Protein AF-A0A971E627-F1 (afdb_monomer_lite)

Foldseek 3Di:
DDDDDDDPDPDDPDPPPLDQAVVLLVLLLVLLVVLLVLLVCLLPDQAALDLVSLLVLLVSLLVSVVSVLVSVVSVVSRPDPHDPSRVCSLVSVLSNLLSSLNNCCNNVVDPVVVSVVLVVVLVVVCVVPVDSVSSVVSSVVSVVSSLVSSVVVVRPSSVVVVVVVVVSCVVCVLVQLVVVLVVLVPDDPVSSVVCVVPPDPSSHDDPVSVCVVVDDVPDDPPPPDDDDDDDD

Sequence (232 aa):
MSEPVNEITTGDAHLREDGPIPWARTVADLLTISRLLGGMALAVMPWEKTVSSLGRLVKYNLLLWSTDTVDGKFARRSNTPPSWIGERDVVVDSALTLGTGIALARSGYLPGKLVVLWLGVCLVLYAIRPVATTILVFMFPLQITVPVIAIAHGCPEVWLYLVWVAAVAIMSWKRLKFVIESFINGLPDRQREWIWSWLPVWLRLTSEERASFELPEASTEPVHDQGSGFSV

Structure (mmCIF, N/CA/C/O backbone):
data_AF-A0A971E627-F1
#
_entry.id   AF-A0A971E627-F1
#
loop_
_atom_site.group_PDB
_atom_site.id
_atom_site.type_symbol
_atom_site.label_atom_id
_atom_site.label_alt_id
_atom_site.label_comp_id
_atom_site.label_asym_id
_atom_site.label_entity_id
_atom_site.label_seq_id
_atom_site.pdbx_PDB_ins_code
_atom_site.Cartn_x
_atom_site.Cartn_y
_atom_site.Cartn_z
_atom_site.occupancy
_atom_site.B_iso_or_equiv
_atom_site.auth_seq_id
_atom_site.auth_comp_id
_atom_site.auth_asym_id
_atom_site.auth_atom_id
_atom_site.pdbx_PDB_model_num
ATOM 1 N N . MET A 1 1 ? 55.725 22.507 -45.584 1.00 40.19 1 MET A N 1
ATOM 2 C CA . MET A 1 1 ? 55.459 23.723 -44.795 1.00 40.19 1 MET A CA 1
ATOM 3 C C . MET A 1 1 ? 53.961 23.778 -44.601 1.00 40.19 1 MET A C 1
ATOM 5 O O . MET A 1 1 ? 53.223 23.929 -45.563 1.00 40.19 1 MET A O 1
ATOM 9 N N . SER A 1 2 ? 53.566 23.411 -43.396 1.00 36.25 2 SER A N 1
ATOM 10 C CA . SER A 1 2 ? 52.215 23.153 -42.919 1.00 36.25 2 SER A CA 1
ATOM 11 C C . SER A 1 2 ? 51.592 24.432 -42.379 1.00 36.25 2 SER A C 1
ATOM 13 O O . SER A 1 2 ? 52.225 25.087 -41.564 1.00 36.25 2 SER A O 1
ATOM 15 N N . GLU A 1 3 ? 50.376 24.736 -42.823 1.00 41.50 3 GLU A N 1
ATOM 16 C CA . GLU A 1 3 ? 49.238 25.177 -42.003 1.00 41.50 3 GLU A CA 1
ATOM 17 C C . GLU A 1 3 ? 48.011 25.254 -42.918 1.00 41.50 3 GLU A C 1
ATOM 19 O O . GLU A 1 3 ? 48.101 25.757 -44.042 1.00 41.50 3 GLU A O 1
ATOM 24 N N . PRO A 1 4 ? 46.875 24.702 -42.474 1.00 42.09 4 PRO A N 1
ATOM 25 C CA . PRO A 1 4 ? 45.782 25.630 -42.234 1.00 42.09 4 PRO A CA 1
ATOM 26 C C . PRO A 1 4 ? 44.927 25.298 -41.002 1.00 42.09 4 PRO A C 1
ATOM 28 O O . PRO A 1 4 ? 44.627 24.147 -40.711 1.00 42.09 4 PRO A O 1
ATOM 31 N N . VAL A 1 5 ? 44.444 26.394 -40.411 1.00 38.56 5 VAL A N 1
ATOM 32 C CA . VAL A 1 5 ? 43.138 26.556 -39.757 1.00 38.56 5 VAL A CA 1
ATOM 33 C 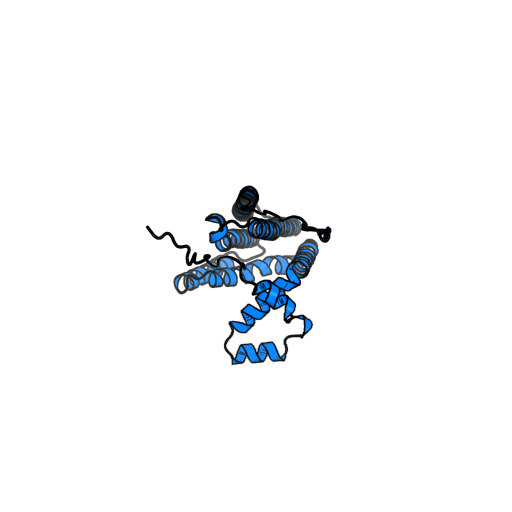C . VAL A 1 5 ? 43.005 25.959 -38.352 1.00 38.56 5 VAL A C 1
ATOM 35 O O . VAL A 1 5 ? 42.673 24.799 -38.143 1.00 38.56 5 VAL A O 1
ATOM 38 N N . ASN A 1 6 ? 43.172 26.866 -37.384 1.00 42.53 6 ASN A N 1
ATOM 39 C CA . ASN A 1 6 ? 42.541 26.819 -36.069 1.00 42.53 6 ASN A CA 1
ATOM 40 C C . ASN A 1 6 ? 41.026 26.630 -36.227 1.00 42.53 6 ASN A C 1
ATOM 42 O O . ASN A 1 6 ? 40.301 27.589 -36.504 1.00 42.53 6 ASN A O 1
ATOM 46 N N . GLU A 1 7 ? 40.556 25.410 -36.008 1.00 39.31 7 GLU A N 1
ATOM 47 C CA . GLU A 1 7 ? 39.159 25.143 -35.705 1.00 39.31 7 GLU A CA 1
ATOM 48 C C . GLU A 1 7 ? 38.995 25.199 -34.183 1.00 39.31 7 GLU A C 1
ATOM 50 O O . GLU A 1 7 ? 39.509 24.371 -33.433 1.00 39.31 7 GLU A O 1
ATOM 55 N N . ILE A 1 8 ? 38.337 26.260 -33.722 1.00 45.59 8 ILE A N 1
ATOM 56 C CA . ILE A 1 8 ? 37.909 26.419 -32.336 1.00 45.59 8 ILE A CA 1
ATOM 57 C C . ILE A 1 8 ? 36.737 25.454 -32.136 1.00 45.59 8 ILE A C 1
ATOM 59 O O . ILE A 1 8 ? 35.593 25.799 -32.428 1.00 45.59 8 ILE A O 1
ATOM 63 N N . THR A 1 9 ? 37.000 24.250 -31.634 1.00 42.38 9 THR A N 1
ATOM 64 C CA . THR A 1 9 ? 35.957 23.380 -31.081 1.00 42.38 9 THR A CA 1
ATOM 65 C C . THR A 1 9 ? 35.588 23.873 -29.689 1.00 42.38 9 THR A C 1
ATOM 67 O O . THR A 1 9 ? 36.155 23.510 -28.659 1.00 42.38 9 THR A O 1
ATOM 70 N N . THR A 1 10 ? 34.602 24.762 -29.672 1.00 40.75 10 THR A N 1
ATOM 71 C CA . THR A 1 10 ? 33.716 24.964 -28.533 1.00 40.75 10 THR A CA 1
ATOM 72 C C . THR A 1 10 ? 33.035 23.652 -28.157 1.00 40.75 10 THR A C 1
ATOM 74 O O . THR A 1 10 ? 32.277 23.110 -28.953 1.00 40.75 10 THR A O 1
ATOM 77 N N . GLY A 1 11 ? 33.214 23.253 -26.900 1.00 41.25 11 GLY A N 1
ATOM 78 C CA . GLY A 1 11 ? 32.180 22.576 -26.129 1.00 41.25 11 GLY A CA 1
ATOM 79 C C . GLY A 1 11 ? 32.132 21.062 -26.252 1.00 41.25 11 GLY A C 1
ATOM 80 O O . GLY A 1 11 ? 31.270 20.548 -26.945 1.00 41.25 11 GLY A O 1
ATOM 81 N N . ASP A 1 12 ? 32.913 20.379 -25.417 1.00 37.47 12 ASP A N 1
ATOM 82 C CA . ASP A 1 12 ? 32.455 19.122 -24.831 1.00 37.47 12 ASP A CA 1
ATOM 83 C C . ASP A 1 12 ? 32.228 19.337 -23.339 1.00 37.47 12 ASP A C 1
ATOM 85 O O . ASP A 1 12 ? 33.118 19.324 -22.486 1.00 37.47 12 ASP A O 1
ATOM 89 N N . ALA A 1 13 ? 30.968 19.660 -23.073 1.00 37.41 13 ALA A N 1
ATOM 90 C CA . ALA A 1 13 ? 30.373 19.720 -21.764 1.00 37.41 13 ALA A CA 1
ATOM 91 C C . ALA A 1 13 ? 30.546 18.376 -21.048 1.00 37.41 13 ALA A C 1
ATOM 93 O O . ALA A 1 13 ? 30.158 17.337 -21.568 1.00 37.41 13 ALA A O 1
ATOM 94 N N . HIS A 1 14 ? 31.072 18.443 -19.824 1.00 37.97 14 HIS A N 1
ATOM 95 C CA . HIS A 1 14 ? 30.750 17.559 -18.706 1.00 37.97 14 HIS A CA 1
ATOM 96 C C . HIS A 1 14 ? 30.340 16.127 -19.082 1.00 37.97 14 HIS A C 1
ATOM 98 O O . HIS A 1 14 ? 29.160 15.772 -19.040 1.00 37.97 14 HIS A O 1
ATOM 104 N N . LEU A 1 15 ? 31.337 15.275 -19.322 1.00 41.59 15 LEU A N 1
ATOM 105 C CA . LEU A 1 15 ? 31.207 13.852 -19.035 1.00 41.59 15 LEU A CA 1
ATOM 106 C C . LEU A 1 15 ? 30.845 13.727 -17.547 1.00 41.59 15 LEU A C 1
ATOM 108 O O . LEU A 1 15 ? 31.696 13.856 -16.668 1.00 41.59 15 LEU A O 1
ATOM 112 N N . ARG A 1 16 ? 29.551 13.573 -17.250 1.00 45.25 16 ARG A N 1
ATOM 113 C CA . ARG A 1 16 ? 29.086 13.142 -15.932 1.00 45.25 16 ARG A CA 1
ATOM 114 C C . ARG A 1 16 ? 29.530 11.698 -15.754 1.00 45.25 16 ARG A C 1
ATOM 116 O O . ARG A 1 16 ? 28.836 10.767 -16.151 1.00 45.25 16 ARG A O 1
ATOM 123 N N . GLU A 1 17 ? 30.709 11.540 -15.168 1.00 52.53 17 GLU A N 1
ATOM 124 C CA . GLU A 1 17 ? 31.134 10.325 -14.486 1.00 52.53 17 GLU A CA 1
ATOM 125 C C . GLU A 1 17 ? 30.211 10.075 -13.281 1.00 52.53 17 GLU A C 1
ATOM 127 O O . GLU A 1 17 ? 30.595 10.267 -12.130 1.00 52.53 17 GLU A O 1
ATOM 132 N N . ASP A 1 18 ? 28.971 9.649 -13.509 1.00 56.59 18 ASP A N 1
ATOM 133 C CA . ASP A 1 18 ? 28.129 9.157 -12.418 1.00 56.59 18 ASP A CA 1
ATOM 134 C C . ASP A 1 18 ? 28.469 7.672 -12.191 1.00 56.59 18 ASP A C 1
ATOM 136 O O . ASP A 1 18 ? 27.691 6.760 -12.489 1.00 56.59 18 ASP A O 1
ATOM 140 N N . GLY A 1 19 ? 29.695 7.437 -11.703 1.00 59.97 19 GLY A N 1
ATOM 141 C CA . GLY A 1 19 ? 30.139 6.137 -11.203 1.00 59.97 19 GLY A CA 1
ATOM 142 C C . GLY A 1 19 ? 29.223 5.620 -10.081 1.00 59.97 19 GLY A C 1
ATOM 143 O O . GLY A 1 19 ? 28.430 6.384 -9.524 1.00 59.97 19 GLY A O 1
ATOM 144 N N . PRO A 1 20 ? 29.299 4.324 -9.729 1.00 64.06 20 PRO A N 1
ATOM 145 C CA . PRO A 1 20 ? 28.422 3.721 -8.726 1.00 64.06 20 PRO A CA 1
ATOM 146 C C . PRO A 1 20 ? 28.453 4.528 -7.425 1.00 64.06 20 PRO A C 1
ATOM 148 O O . PRO A 1 20 ? 29.528 4.786 -6.891 1.00 64.06 20 PRO A O 1
ATOM 151 N N . ILE A 1 21 ? 27.279 4.924 -6.918 1.00 75.75 21 ILE A N 1
ATOM 152 C CA . ILE A 1 21 ? 27.128 5.820 -5.760 1.00 75.75 21 ILE A CA 1
ATOM 153 C C . ILE A 1 21 ? 26.753 4.991 -4.519 1.00 75.75 21 ILE A C 1
ATOM 155 O O . ILE A 1 21 ? 25.565 4.766 -4.260 1.00 75.75 21 ILE A O 1
ATOM 159 N N . PRO A 1 22 ? 27.716 4.541 -3.690 1.00 72.75 22 PRO A N 1
ATOM 160 C CA . PRO A 1 22 ? 27.439 3.540 -2.660 1.00 72.75 22 PRO A CA 1
ATOM 161 C C . PRO A 1 22 ? 26.613 4.112 -1.504 1.00 72.75 22 PRO A C 1
ATOM 163 O O . PRO A 1 22 ? 25.801 3.408 -0.910 1.00 72.75 22 PRO A O 1
ATOM 166 N N . TRP A 1 23 ? 26.761 5.410 -1.210 1.00 77.56 23 TRP A N 1
ATOM 167 C CA . TRP A 1 23 ? 25.988 6.071 -0.157 1.00 77.56 23 TRP A CA 1
ATOM 168 C C . TRP A 1 23 ? 24.493 6.139 -0.490 1.00 77.56 23 TRP A C 1
ATOM 170 O O . TRP A 1 23 ? 23.665 6.002 0.407 1.00 77.56 23 TRP A O 1
ATOM 180 N N . ALA A 1 24 ? 24.135 6.305 -1.769 1.00 72.12 24 ALA A N 1
ATOM 181 C CA . ALA A 1 24 ? 22.743 6.367 -2.209 1.00 72.12 24 ALA A CA 1
ATOM 182 C C . ALA A 1 24 ? 22.046 5.009 -2.030 1.00 72.12 24 ALA A C 1
ATOM 184 O O . ALA A 1 24 ? 20.889 4.960 -1.611 1.00 72.12 24 ALA A O 1
ATOM 185 N N . ARG A 1 25 ? 22.781 3.911 -2.244 1.00 73.38 25 ARG A N 1
ATOM 186 C CA . ARG A 1 25 ? 22.332 2.555 -1.910 1.00 73.38 25 ARG A CA 1
ATOM 187 C C . ARG A 1 25 ? 22.140 2.372 -0.402 1.00 73.38 25 ARG A C 1
ATOM 189 O O . ARG A 1 25 ? 21.093 1.890 0.008 1.00 73.38 25 ARG A O 1
ATOM 196 N N . THR A 1 26 ? 23.086 2.809 0.432 1.00 78.06 26 THR A N 1
ATOM 197 C CA . THR A 1 26 ? 22.940 2.726 1.899 1.00 78.06 26 THR A CA 1
ATOM 198 C C . THR A 1 26 ? 21.714 3.492 2.401 1.00 78.06 26 THR A C 1
ATOM 200 O O . THR A 1 26 ? 21.016 3.022 3.296 1.00 78.06 26 THR A O 1
ATOM 203 N N . VAL A 1 27 ? 21.422 4.659 1.818 1.00 79.69 27 VAL A N 1
ATOM 204 C CA . VAL A 1 27 ? 20.209 5.427 2.136 1.00 79.69 27 VAL A CA 1
ATOM 205 C C . VAL A 1 27 ? 18.953 4.645 1.752 1.00 79.69 27 VAL A C 1
ATOM 207 O O . VAL A 1 27 ? 18.028 4.577 2.558 1.00 79.69 27 VAL A O 1
ATOM 210 N N . ALA A 1 28 ? 18.922 4.020 0.571 1.00 75.75 28 ALA A N 1
ATOM 211 C CA . ALA A 1 28 ? 17.791 3.194 0.151 1.00 75.75 28 ALA A CA 1
ATOM 212 C C . ALA A 1 28 ? 17.573 1.986 1.082 1.00 75.75 28 ALA A C 1
ATOM 214 O O . ALA A 1 28 ? 16.448 1.721 1.507 1.00 75.75 28 ALA A O 1
ATOM 215 N N . ASP A 1 29 ? 18.652 1.316 1.489 1.00 78.00 29 ASP A N 1
ATOM 216 C CA . ASP A 1 29 ? 18.602 0.193 2.428 1.00 78.00 29 ASP A CA 1
ATOM 217 C C . ASP A 1 29 ? 18.078 0.634 3.804 1.00 78.00 29 ASP A C 1
ATOM 219 O O . ASP A 1 29 ? 17.230 -0.033 4.401 1.00 78.00 29 ASP A O 1
ATOM 223 N N . LEU A 1 30 ? 18.531 1.790 4.300 1.00 82.88 30 LEU A N 1
ATOM 224 C CA . LEU A 1 30 ? 18.083 2.341 5.579 1.00 82.88 30 LEU A CA 1
ATOM 225 C C . LEU A 1 30 ? 16.600 2.735 5.544 1.00 82.88 30 LEU A C 1
ATOM 227 O O . LEU A 1 30 ? 15.874 2.480 6.506 1.00 82.88 30 LEU A O 1
ATOM 231 N N . LEU A 1 31 ? 16.140 3.322 4.437 1.00 81.06 31 LEU A N 1
ATOM 232 C CA . LEU A 1 31 ? 14.732 3.662 4.228 1.00 81.06 31 LEU A CA 1
ATOM 233 C C . LEU A 1 31 ? 13.865 2.397 4.171 1.00 81.06 31 LEU A C 1
ATOM 235 O O . LEU A 1 31 ? 12.842 2.334 4.855 1.00 81.06 31 LEU A O 1
ATOM 239 N N . THR A 1 32 ? 14.333 1.349 3.494 1.00 82.06 32 THR A N 1
ATOM 240 C CA . THR A 1 32 ? 13.674 0.034 3.465 1.00 82.06 32 THR A CA 1
ATOM 241 C C . THR A 1 32 ? 13.572 -0.569 4.874 1.00 82.06 32 THR A C 1
ATOM 243 O O . THR A 1 32 ? 12.498 -0.974 5.320 1.00 82.06 32 THR A O 1
ATOM 246 N N . ILE A 1 33 ? 14.656 -0.553 5.656 1.00 84.12 33 ILE A N 1
ATOM 247 C CA . ILE A 1 33 ? 14.642 -1.026 7.053 1.00 84.12 33 ILE A CA 1
ATOM 248 C C . ILE A 1 33 ? 13.682 -0.192 7.911 1.00 84.12 33 ILE A C 1
ATOM 250 O O . ILE A 1 33 ? 12.950 -0.743 8.736 1.00 84.12 33 ILE A O 1
ATOM 254 N N . SER A 1 34 ? 13.642 1.127 7.707 1.00 85.19 34 SER A N 1
ATOM 255 C CA . SER A 1 34 ? 12.723 2.006 8.431 1.00 85.19 34 SER A CA 1
ATOM 256 C C . SER A 1 34 ? 11.256 1.651 8.168 1.00 85.19 34 SER A C 1
ATOM 258 O O . SER A 1 34 ? 10.455 1.682 9.103 1.00 85.19 34 SER A O 1
ATOM 260 N N . ARG A 1 35 ? 10.913 1.213 6.946 1.00 85.81 35 ARG A N 1
ATOM 261 C CA . ARG A 1 35 ? 9.574 0.711 6.595 1.00 85.81 35 ARG A CA 1
ATOM 262 C C . ARG A 1 35 ? 9.243 -0.584 7.321 1.00 85.81 35 ARG A C 1
ATOM 264 O O . ARG A 1 35 ? 8.154 -0.694 7.886 1.00 85.81 35 ARG A O 1
ATOM 271 N N . LEU A 1 36 ? 10.187 -1.524 7.380 1.00 85.25 36 LEU A N 1
ATOM 272 C CA . LEU A 1 36 ? 10.010 -2.772 8.126 1.00 85.25 36 LEU A CA 1
ATOM 273 C C . LEU A 1 36 ? 9.738 -2.496 9.613 1.00 85.25 36 LEU A C 1
ATOM 275 O O . LEU A 1 36 ? 8.755 -2.986 10.175 1.00 85.25 36 LEU A O 1
ATOM 279 N N . LEU A 1 37 ? 10.576 -1.663 10.235 1.00 87.62 37 LEU A N 1
ATOM 280 C CA . LEU A 1 37 ? 10.427 -1.266 11.636 1.00 87.62 37 LEU A CA 1
ATOM 281 C C . LEU A 1 37 ? 9.129 -0.486 11.869 1.00 87.62 37 LEU A C 1
ATOM 283 O O . LEU A 1 37 ? 8.439 -0.727 12.858 1.00 87.62 37 LEU A O 1
ATOM 287 N N . GLY A 1 38 ? 8.766 0.406 10.947 1.00 86.31 38 GLY A N 1
ATOM 288 C CA . GLY A 1 38 ? 7.515 1.155 10.975 1.00 86.31 38 GLY A CA 1
ATOM 289 C C . GLY A 1 38 ? 6.296 0.236 10.925 1.00 86.31 38 GLY A C 1
ATOM 290 O O . GLY A 1 38 ? 5.404 0.365 11.758 1.00 86.31 38 GLY A O 1
ATOM 291 N N . GLY A 1 39 ? 6.284 -0.749 10.026 1.00 85.81 39 GLY A N 1
ATOM 292 C CA . GLY A 1 39 ? 5.233 -1.764 9.941 1.00 85.81 39 GLY A CA 1
ATOM 293 C C . GLY A 1 39 ? 5.062 -2.550 11.238 1.00 85.81 39 GLY A C 1
ATOM 294 O O . GLY A 1 39 ? 3.947 -2.683 11.749 1.00 85.81 39 GLY A O 1
ATOM 295 N N . MET A 1 40 ? 6.172 -3.011 11.821 1.00 88.50 40 MET A N 1
ATOM 296 C CA . MET A 1 40 ? 6.161 -3.699 13.114 1.00 88.50 40 MET A CA 1
ATOM 297 C C . MET A 1 40 ? 5.656 -2.792 14.240 1.00 88.50 40 MET A C 1
ATOM 299 O O . MET A 1 40 ? 4.813 -3.215 15.031 1.00 88.50 40 MET A O 1
ATOM 303 N N . ALA A 1 41 ? 6.119 -1.540 14.294 1.00 88.38 41 ALA A N 1
ATOM 304 C CA . ALA A 1 41 ? 5.690 -0.561 15.287 1.00 88.38 41 ALA A CA 1
ATOM 305 C C . ALA A 1 41 ? 4.180 -0.291 15.193 1.00 88.38 41 ALA A C 1
ATOM 307 O O . ALA A 1 41 ? 3.489 -0.319 16.212 1.00 88.38 41 ALA A O 1
ATOM 308 N N . LEU A 1 42 ? 3.647 -0.112 13.980 1.00 88.44 42 LEU A N 1
ATOM 309 C CA . LEU A 1 42 ? 2.211 0.060 13.757 1.00 88.44 42 LEU A CA 1
ATOM 310 C C . LEU A 1 42 ? 1.410 -1.153 14.250 1.00 88.44 42 LEU A C 1
ATOM 312 O O . LEU A 1 42 ? 0.351 -0.974 14.846 1.00 88.44 42 LEU A O 1
ATOM 316 N N . ALA A 1 43 ? 1.918 -2.375 14.081 1.00 87.75 43 ALA A N 1
ATOM 317 C CA . ALA A 1 43 ? 1.229 -3.585 14.529 1.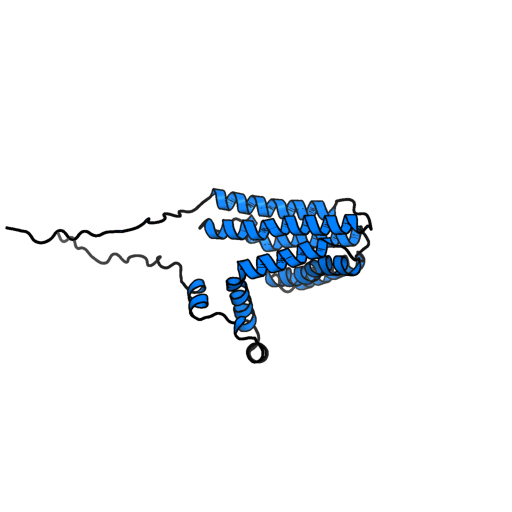00 87.75 43 ALA A CA 1
ATOM 318 C C . ALA A 1 43 ? 1.129 -3.711 16.064 1.00 87.75 43 ALA A C 1
ATOM 320 O O . ALA A 1 43 ? 0.160 -4.286 16.576 1.00 87.75 43 ALA A O 1
ATOM 321 N N . VAL A 1 44 ? 2.127 -3.207 16.801 1.00 88.00 44 VAL A N 1
ATOM 322 C CA . VAL A 1 44 ? 2.224 -3.362 18.267 1.00 88.00 44 VAL A CA 1
ATOM 323 C C . VAL A 1 44 ? 1.735 -2.150 19.052 1.00 88.00 44 VAL A C 1
ATOM 325 O O . VAL A 1 44 ? 1.379 -2.303 20.222 1.00 88.00 44 VAL A O 1
ATOM 328 N N . MET A 1 45 ? 1.702 -0.963 18.439 1.00 86.94 45 MET A N 1
ATOM 329 C CA . MET A 1 45 ? 1.237 0.253 19.102 1.00 86.94 45 MET A CA 1
ATOM 330 C C . MET A 1 45 ? -0.195 0.087 19.641 1.00 86.94 45 MET A C 1
ATOM 332 O O . MET A 1 45 ? -1.038 -0.554 19.004 1.00 86.94 45 MET A O 1
ATOM 336 N N . PRO A 1 46 ? -0.498 0.654 20.821 1.00 86.38 46 PRO A N 1
ATOM 337 C CA . PRO A 1 46 ? -1.855 0.668 21.336 1.00 86.38 46 PRO A CA 1
ATOM 338 C C . PRO A 1 46 ? -2.694 1.639 20.500 1.00 86.38 46 PRO A C 1
ATOM 340 O O . PRO A 1 46 ? -2.410 2.836 20.439 1.00 86.38 46 PRO A O 1
ATOM 343 N N . TRP A 1 47 ? -3.730 1.111 19.852 1.00 89.06 47 TRP A N 1
ATOM 344 C CA . TRP A 1 47 ? -4.666 1.900 19.062 1.00 89.06 47 TRP A CA 1
ATOM 345 C C . TRP A 1 47 ? -6.024 1.937 19.737 1.00 89.06 47 TRP A C 1
ATOM 347 O O . TRP A 1 47 ? -6.605 0.899 20.045 1.00 89.06 47 TRP A O 1
ATOM 357 N N . GLU A 1 48 ? -6.544 3.142 19.912 1.00 87.94 48 GLU A N 1
ATOM 358 C CA . GLU A 1 48 ? -7.906 3.359 20.373 1.00 87.94 48 GLU A CA 1
ATOM 359 C C . GLU A 1 48 ? -8.848 3.495 19.177 1.00 87.94 48 GLU A C 1
ATOM 361 O O . GLU A 1 48 ? -8.455 3.940 18.092 1.00 87.94 48 GLU A O 1
ATOM 366 N N . LYS A 1 49 ? -10.122 3.148 19.375 1.00 86.44 49 LYS A N 1
ATOM 367 C CA . LYS A 1 49 ? -11.164 3.328 18.360 1.00 86.44 49 LYS A CA 1
ATOM 368 C C . LYS A 1 49 ? -11.629 4.786 18.311 1.00 86.44 49 LYS A C 1
ATOM 370 O O . LYS A 1 49 ? -12.760 5.105 18.665 1.00 86.44 49 LYS A O 1
ATOM 375 N N . THR A 1 50 ? -10.736 5.685 17.906 1.00 87.88 50 THR A N 1
ATOM 376 C CA . THR A 1 50 ? -11.026 7.116 17.747 1.00 87.88 50 THR A CA 1
ATOM 377 C C . THR A 1 50 ? -10.623 7.605 16.360 1.00 87.88 50 THR A C 1
ATOM 379 O O . THR A 1 50 ? -9.722 7.044 15.726 1.00 87.88 50 THR A O 1
ATOM 382 N N . VAL A 1 51 ? -11.283 8.660 15.873 1.00 86.56 51 VAL A N 1
ATOM 383 C CA . VAL A 1 51 ? -10.943 9.291 14.583 1.00 86.56 51 VAL A CA 1
ATOM 384 C C . VAL A 1 51 ? -9.524 9.870 14.622 1.00 86.56 51 VAL A C 1
ATOM 386 O O . VAL A 1 51 ? -8.798 9.785 13.639 1.00 86.56 51 VAL A O 1
ATOM 389 N N . SER A 1 52 ? -9.079 10.365 15.782 1.00 88.06 52 SER A N 1
ATOM 390 C CA . SER A 1 52 ? -7.707 10.856 15.980 1.00 88.06 52 SER A CA 1
ATOM 391 C C . SER A 1 52 ? -6.663 9.746 15.800 1.00 88.06 52 SER A C 1
ATOM 393 O O . SER A 1 52 ? -5.682 9.922 15.075 1.00 88.06 52 SER A O 1
ATOM 395 N N . SER A 1 53 ? -6.887 8.569 16.395 1.00 86.56 53 SER A N 1
ATOM 396 C CA . SER A 1 53 ? -6.012 7.402 16.215 1.00 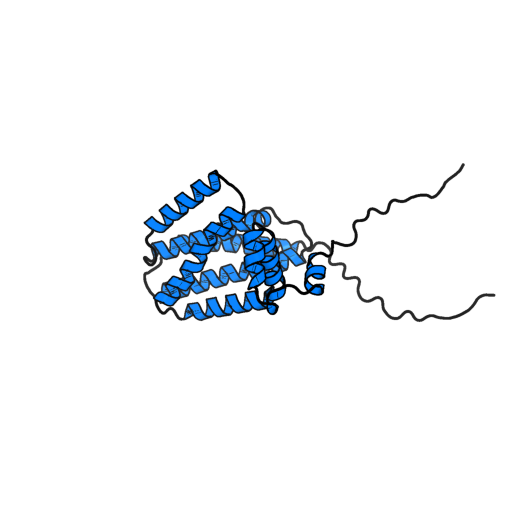86.56 53 SER A CA 1
ATOM 397 C C . SER A 1 53 ? -5.975 6.932 14.759 1.00 86.56 53 SER A C 1
ATOM 399 O O . SER A 1 53 ? -4.900 6.605 14.256 1.00 86.56 53 SER A O 1
ATOM 401 N N . LEU A 1 54 ? -7.114 6.965 14.060 1.00 86.75 54 LEU A N 1
ATOM 402 C CA . LEU A 1 54 ? -7.191 6.652 12.631 1.00 86.75 54 LEU A CA 1
ATOM 403 C C . LEU A 1 54 ? -6.418 7.673 11.781 1.00 86.75 54 LEU A C 1
ATOM 405 O O . LEU A 1 54 ? -5.625 7.282 10.929 1.00 86.75 54 LEU A O 1
ATOM 409 N N . GLY A 1 55 ? -6.559 8.969 12.066 1.00 87.38 55 GLY A N 1
ATOM 410 C CA . GLY A 1 55 ? -5.801 10.027 11.396 1.00 87.38 55 GLY A CA 1
ATOM 411 C C . GLY A 1 55 ? -4.293 9.909 11.625 1.00 87.38 55 GLY A C 1
ATOM 412 O O . GLY A 1 55 ? -3.503 10.114 10.703 1.00 87.38 55 GLY A O 1
ATOM 413 N N . ARG A 1 56 ? -3.865 9.507 12.828 1.00 88.94 56 ARG A N 1
ATOM 414 C CA . ARG A 1 56 ? -2.456 9.179 13.110 1.00 88.94 56 ARG A CA 1
ATOM 415 C C . ARG A 1 56 ? -1.975 7.985 12.293 1.00 88.94 56 ARG A C 1
ATOM 417 O O . ARG A 1 56 ? -0.884 8.056 11.734 1.00 88.94 56 ARG A O 1
ATOM 424 N N . LEU A 1 57 ? -2.777 6.925 12.191 1.00 88.44 57 LEU A N 1
ATOM 425 C CA . LEU A 1 57 ? -2.445 5.754 11.380 1.00 88.44 57 LEU A CA 1
ATOM 426 C C . LEU A 1 57 ? -2.275 6.130 9.901 1.00 88.44 57 LEU A C 1
ATOM 428 O O . LEU A 1 57 ? -1.278 5.743 9.297 1.00 88.44 57 LEU A O 1
ATOM 432 N N . VAL A 1 58 ? -3.182 6.944 9.348 1.00 88.00 58 VAL A N 1
ATOM 433 C CA . VAL A 1 58 ? -3.073 7.475 7.978 1.00 88.00 58 VAL A CA 1
ATOM 434 C C . VAL A 1 58 ? -1.787 8.287 7.809 1.00 88.00 58 VAL A C 1
ATOM 436 O O . VAL A 1 58 ? -1.052 8.056 6.856 1.00 88.00 58 VAL A O 1
ATOM 439 N N . LYS A 1 59 ? -1.466 9.192 8.744 1.00 89.19 59 LYS A N 1
ATOM 440 C CA . LYS A 1 59 ? -0.238 10.008 8.697 1.00 89.19 59 LYS A CA 1
ATOM 441 C C . LYS A 1 59 ? 1.034 9.160 8.738 1.00 89.19 59 LYS A C 1
ATOM 443 O O . LYS A 1 59 ? 1.943 9.407 7.952 1.00 89.19 59 LYS A O 1
ATOM 448 N N . TYR A 1 60 ? 1.113 8.171 9.629 1.00 89.31 60 TYR A N 1
ATOM 449 C CA . TYR A 1 60 ? 2.286 7.297 9.711 1.00 89.31 60 TYR A CA 1
ATOM 450 C C . TYR A 1 60 ? 2.420 6.404 8.483 1.00 89.31 60 TYR A C 1
ATOM 452 O O . TYR A 1 60 ? 3.521 6.271 7.958 1.00 89.31 60 TYR A O 1
ATOM 460 N N . ASN A 1 61 ? 1.312 5.836 7.998 1.00 86.94 61 ASN A N 1
ATOM 461 C CA . ASN A 1 61 ? 1.311 5.062 6.763 1.00 86.94 61 ASN A CA 1
ATOM 462 C C . ASN A 1 61 ? 1.786 5.929 5.588 1.00 86.94 61 ASN A C 1
ATOM 464 O O . ASN A 1 61 ? 2.682 5.522 4.860 1.00 86.94 61 ASN A O 1
ATOM 468 N N . LEU A 1 62 ? 1.283 7.161 5.479 1.00 86.75 62 LEU A N 1
ATOM 469 C CA . LEU A 1 62 ? 1.697 8.110 4.451 1.00 86.75 62 LEU A CA 1
ATOM 470 C C . LEU A 1 62 ? 3.186 8.464 4.542 1.00 86.75 62 LEU A C 1
ATOM 472 O O . LEU A 1 62 ? 3.863 8.520 3.524 1.00 86.75 62 LEU A O 1
ATOM 476 N N . LEU A 1 63 ? 3.712 8.684 5.749 1.00 87.25 63 LEU A N 1
ATOM 477 C CA . LEU A 1 63 ? 5.126 8.999 5.963 1.00 87.25 63 LEU A CA 1
ATOM 478 C C . LEU A 1 63 ? 6.033 7.830 5.556 1.00 87.25 63 LEU A C 1
ATOM 480 O O . LEU A 1 63 ? 7.005 8.042 4.834 1.00 87.25 63 LEU A O 1
ATOM 484 N N . LEU A 1 64 ? 5.689 6.606 5.966 1.00 85.12 64 LEU A N 1
ATOM 485 C CA . LEU A 1 64 ? 6.425 5.386 5.611 1.00 85.12 64 LEU A CA 1
ATOM 486 C C . LEU A 1 64 ? 6.292 5.043 4.121 1.00 85.12 64 LEU A C 1
ATOM 488 O O . LEU A 1 64 ? 7.193 4.468 3.521 1.00 85.12 64 LEU A O 1
ATOM 492 N N . TRP A 1 65 ? 5.190 5.428 3.487 1.00 82.00 65 TRP A N 1
ATOM 493 C CA . TRP A 1 65 ? 5.022 5.241 2.052 1.00 82.00 65 TRP A CA 1
ATOM 494 C C . TRP A 1 65 ? 5.762 6.313 1.237 1.00 82.00 65 TRP A C 1
ATOM 496 O O . TRP A 1 65 ? 6.326 6.035 0.183 1.00 82.00 65 TRP A O 1
ATOM 506 N N . SER A 1 66 ? 5.875 7.536 1.758 1.00 80.56 66 SER A N 1
ATOM 507 C CA . SER A 1 66 ? 6.727 8.571 1.162 1.00 80.56 66 SER A CA 1
ATOM 508 C C . SER A 1 66 ? 8.198 8.156 1.118 1.00 80.56 66 SER A C 1
ATOM 510 O O . SER A 1 66 ? 8.891 8.517 0.166 1.00 80.56 66 SER A O 1
ATOM 512 N N . THR A 1 67 ? 8.680 7.383 2.102 1.00 78.12 67 THR A N 1
ATOM 513 C CA . THR A 1 67 ? 10.067 6.889 2.095 1.00 78.12 67 THR A CA 1
ATOM 514 C C . THR A 1 67 ? 10.359 5.929 0.938 1.00 78.12 67 THR A C 1
ATOM 516 O O . THR A 1 67 ? 11.448 6.026 0.384 1.00 78.12 67 THR A O 1
ATOM 519 N N . ASP A 1 68 ? 9.380 5.130 0.495 1.00 74.94 68 ASP A N 1
ATOM 520 C CA . ASP A 1 68 ? 9.479 4.247 -0.688 1.00 74.94 68 ASP A CA 1
ATOM 521 C C . ASP A 1 68 ? 9.600 5.042 -2.007 1.00 74.94 68 ASP A C 1
ATOM 523 O O . ASP A 1 68 ? 10.442 4.817 -2.877 1.00 74.94 68 ASP A O 1
ATOM 527 N N . THR A 1 69 ? 8.821 6.116 -2.145 1.00 72.94 69 THR A N 1
ATOM 528 C CA . THR A 1 69 ? 8.935 6.963 -3.348 1.00 72.94 69 THR A CA 1
ATOM 529 C C . THR A 1 69 ? 10.317 7.629 -3.452 1.00 72.94 69 THR A C 1
ATOM 531 O O . THR A 1 69 ? 10.797 7.941 -4.553 1.00 72.94 69 THR A O 1
ATOM 534 N N . VAL A 1 70 ? 10.946 7.887 -2.304 1.00 72.19 70 VAL A N 1
ATOM 535 C CA . VAL A 1 70 ? 12.256 8.527 -2.198 1.00 72.19 70 VAL A CA 1
ATOM 536 C C . VAL A 1 70 ? 13.382 7.512 -2.397 1.00 72.19 70 VAL A C 1
ATOM 538 O O . VAL A 1 70 ? 14.257 7.772 -3.228 1.00 72.19 70 VAL A O 1
ATOM 541 N N . ASP A 1 71 ? 13.359 6.360 -1.722 1.00 67.12 71 ASP A N 1
ATOM 542 C CA . ASP A 1 71 ? 14.398 5.332 -1.867 1.00 67.12 71 ASP A CA 1
ATOM 543 C C . ASP A 1 71 ? 14.477 4.788 -3.299 1.00 67.12 71 ASP A C 1
ATOM 545 O O . ASP A 1 71 ? 15.574 4.720 -3.854 1.00 67.12 71 ASP A O 1
ATOM 549 N N . GLY A 1 72 ? 13.345 4.583 -3.976 1.00 65.69 72 GLY A N 1
ATOM 550 C CA . GLY A 1 72 ? 13.322 4.141 -5.363 1.00 65.69 72 GLY A CA 1
ATOM 551 C C . GLY A 1 72 ? 13.990 5.144 -6.307 1.00 65.69 72 GLY A C 1
ATOM 552 O O . GLY A 1 72 ? 14.586 4.754 -7.311 1.00 65.69 72 GLY A O 1
ATOM 553 N N . LYS A 1 73 ? 13.939 6.452 -6.011 1.00 70.06 73 LYS A N 1
ATOM 554 C CA . LYS A 1 73 ? 14.680 7.469 -6.785 1.00 70.06 73 LYS A CA 1
ATOM 555 C C . LYS A 1 73 ? 16.180 7.409 -6.514 1.00 70.06 73 LYS A C 1
ATOM 557 O O . LYS A 1 73 ? 16.946 7.621 -7.450 1.00 70.06 73 LYS A O 1
ATOM 562 N N . PHE A 1 74 ? 16.589 7.142 -5.276 1.00 66.62 74 PHE A N 1
ATOM 563 C CA . PHE A 1 74 ? 18.000 7.003 -4.917 1.00 66.62 74 PHE A CA 1
ATOM 564 C C . PHE A 1 74 ? 18.611 5.718 -5.479 1.00 66.62 74 PHE A C 1
ATOM 566 O O . PHE A 1 74 ? 19.665 5.800 -6.099 1.00 66.62 74 PHE A O 1
ATOM 573 N N . ALA A 1 75 ? 17.921 4.581 -5.377 1.00 61.78 75 ALA A N 1
ATOM 574 C CA . ALA A 1 75 ? 18.363 3.301 -5.931 1.00 61.78 75 ALA A CA 1
ATOM 575 C C . ALA A 1 75 ? 18.543 3.354 -7.457 1.00 61.78 75 ALA A C 1
ATOM 577 O O . ALA A 1 75 ? 19.504 2.822 -7.998 1.00 61.78 75 ALA A O 1
ATOM 578 N N . ARG A 1 76 ? 17.665 4.068 -8.174 1.00 68.19 76 ARG A N 1
ATOM 57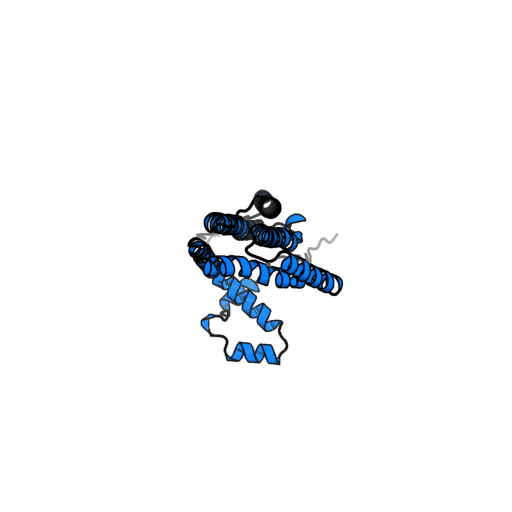9 C CA . ARG A 1 76 ? 17.824 4.264 -9.627 1.00 68.19 76 ARG A CA 1
ATOM 580 C C . ARG A 1 76 ? 18.976 5.193 -9.994 1.00 68.19 76 ARG A C 1
ATOM 582 O O . ARG A 1 76 ? 19.533 5.063 -11.071 1.00 68.19 76 ARG A O 1
ATOM 589 N N . ARG A 1 77 ? 19.306 6.154 -9.129 1.00 65.44 77 ARG A N 1
ATOM 590 C CA . ARG A 1 77 ? 20.437 7.068 -9.342 1.00 65.44 77 ARG A CA 1
ATOM 591 C C . ARG A 1 77 ? 21.769 6.467 -8.916 1.00 65.44 77 ARG A C 1
ATOM 593 O O . ARG A 1 77 ? 22.800 7.040 -9.238 1.00 65.44 77 ARG A O 1
ATOM 600 N N . SER A 1 78 ? 21.764 5.371 -8.161 1.00 61.09 78 SER A N 1
ATOM 601 C CA . SER A 1 78 ? 22.984 4.843 -7.566 1.00 61.09 78 SER A CA 1
ATOM 602 C C . SER A 1 78 ? 23.814 3.979 -8.515 1.00 61.09 78 SER A C 1
ATOM 604 O O . SER A 1 78 ? 24.923 3.611 -8.121 1.00 61.09 78 SER A O 1
ATOM 606 N N . ASN A 1 79 ? 23.306 3.643 -9.715 1.00 63.94 79 ASN A N 1
ATOM 607 C CA . ASN A 1 79 ? 23.956 2.777 -10.718 1.00 63.94 79 ASN A CA 1
ATOM 608 C C . ASN A 1 79 ? 24.623 1.536 -10.095 1.00 63.94 79 ASN A C 1
ATOM 610 O O . ASN A 1 79 ? 25.695 1.095 -10.499 1.00 63.94 79 ASN A O 1
ATOM 614 N N . THR A 1 80 ? 24.016 1.005 -9.033 1.00 62.19 80 THR A N 1
ATOM 615 C CA . THR A 1 80 ? 24.541 -0.116 -8.254 1.00 62.19 80 THR A CA 1
ATOM 616 C C . THR A 1 80 ? 23.519 -1.241 -8.261 1.00 62.19 80 THR A C 1
ATOM 618 O O . THR A 1 80 ? 22.323 -0.959 -8.165 1.00 62.19 80 THR A O 1
ATOM 621 N N . PRO A 1 81 ? 23.960 -2.512 -8.318 1.00 61.97 81 PRO A N 1
ATOM 622 C CA . PRO A 1 81 ? 23.054 -3.643 -8.197 1.00 61.97 81 PRO A CA 1
ATOM 623 C C . PRO A 1 81 ? 22.217 -3.534 -6.914 1.00 61.97 81 PRO A C 1
ATOM 625 O O . PRO A 1 81 ? 22.750 -3.056 -5.895 1.00 61.97 81 PRO A O 1
ATOM 628 N N . PRO A 1 82 ? 20.949 -3.986 -6.932 1.00 63.84 82 PRO A N 1
ATOM 629 C CA . PRO A 1 82 ? 20.118 -4.044 -5.738 1.00 63.84 82 PRO A CA 1
ATOM 630 C C . PRO A 1 82 ? 20.852 -4.750 -4.594 1.00 63.84 82 PRO A C 1
ATOM 632 O O . PRO A 1 82 ? 21.588 -5.718 -4.791 1.00 63.84 82 PRO A O 1
ATOM 635 N N . SER A 1 83 ? 20.697 -4.237 -3.379 1.00 69.62 83 SER A N 1
ATOM 636 C CA . SER A 1 83 ? 21.122 -4.948 -2.177 1.00 69.62 83 SER A CA 1
ATOM 637 C C . SER A 1 83 ? 20.183 -6.126 -1.900 1.00 69.62 83 SER A C 1
ATOM 639 O O . SER A 1 83 ? 19.057 -6.161 -2.387 1.00 69.62 83 SER A O 1
ATOM 641 N N . TRP A 1 84 ? 20.596 -7.055 -1.035 1.00 70.12 84 TRP A N 1
ATOM 642 C CA . TRP A 1 84 ? 19.719 -8.136 -0.563 1.00 70.12 84 TRP A CA 1
ATOM 643 C C . TRP A 1 84 ? 18.416 -7.619 0.073 1.00 70.12 84 TRP A C 1
ATOM 645 O O . TRP A 1 84 ? 17.385 -8.288 0.008 1.00 70.12 84 TRP A O 1
ATOM 655 N N . ILE A 1 85 ? 18.445 -6.425 0.687 1.00 66.19 85 ILE A N 1
ATOM 656 C CA . ILE A 1 85 ? 17.239 -5.807 1.246 1.00 66.19 85 ILE A CA 1
ATOM 657 C C . ILE A 1 85 ? 16.366 -5.196 0.141 1.00 66.19 85 ILE A C 1
ATOM 659 O O . ILE A 1 85 ? 15.152 -5.371 0.182 1.00 66.19 85 ILE A O 1
ATOM 663 N N . GLY A 1 86 ? 16.972 -4.595 -0.890 1.00 61.34 86 GLY A N 1
ATOM 664 C CA . GLY A 1 86 ? 16.273 -4.105 -2.080 1.00 61.34 86 GLY A CA 1
ATOM 665 C C . GLY A 1 86 ? 15.658 -5.222 -2.934 1.00 61.34 86 GLY A C 1
ATOM 666 O O . GLY A 1 86 ? 14.572 -5.056 -3.475 1.00 61.34 86 GLY A O 1
ATOM 667 N N . GLU A 1 87 ? 16.275 -6.406 -2.996 1.00 73.31 87 GLU A N 1
ATOM 668 C CA . GLU A 1 87 ? 15.675 -7.596 -3.630 1.00 73.31 87 GLU A CA 1
ATOM 669 C C . GLU A 1 87 ? 14.413 -8.081 -2.899 1.00 73.31 87 GLU A C 1
ATOM 671 O O . GLU A 1 87 ? 13.537 -8.713 -3.491 1.00 73.31 87 GLU A O 1
ATOM 676 N N . ARG A 1 88 ? 14.312 -7.785 -1.599 1.00 76.50 88 ARG A N 1
ATOM 677 C CA . ARG A 1 88 ? 13.196 -8.177 -0.729 1.00 76.50 88 ARG A CA 1
ATOM 678 C C . ARG A 1 88 ? 12.234 -7.033 -0.437 1.00 76.50 88 ARG A C 1
ATOM 680 O O . ARG A 1 88 ? 11.385 -7.175 0.441 1.00 76.50 88 ARG A O 1
ATOM 687 N N . ASP A 1 89 ? 12.317 -5.944 -1.188 1.00 77.12 89 ASP A N 1
ATOM 688 C CA . ASP A 1 89 ? 11.508 -4.742 -0.993 1.00 77.12 89 ASP A CA 1
ATOM 689 C C . ASP A 1 89 ? 9.998 -5.042 -0.987 1.00 77.12 89 ASP A C 1
ATOM 691 O O . ASP A 1 89 ? 9.285 -4.668 -0.060 1.00 77.12 89 ASP A O 1
ATOM 695 N N . VAL A 1 90 ? 9.538 -5.894 -1.912 1.00 77.38 90 VAL A N 1
ATOM 696 C CA . VAL A 1 90 ? 8.143 -6.380 -1.963 1.00 77.38 90 VAL A CA 1
ATOM 697 C C . VAL A 1 90 ? 7.713 -7.053 -0.652 1.00 77.38 90 VAL A C 1
ATOM 699 O O . VAL A 1 90 ? 6.567 -6.920 -0.224 1.00 77.38 90 VAL A O 1
ATOM 702 N N . VAL A 1 91 ? 8.614 -7.780 0.013 1.00 79.75 91 VAL A N 1
ATOM 703 C CA . VAL A 1 91 ? 8.336 -8.442 1.300 1.00 79.75 91 VAL A CA 1
ATOM 704 C C . VAL A 1 91 ? 8.307 -7.423 2.440 1.00 79.75 91 VAL A C 1
ATOM 706 O O . VAL A 1 91 ? 7.490 -7.544 3.354 1.00 79.75 91 VAL A O 1
ATOM 709 N N . VAL A 1 92 ? 9.165 -6.405 2.387 1.00 82.31 92 VAL A N 1
ATOM 710 C CA . VAL A 1 92 ? 9.218 -5.328 3.384 1.00 82.31 92 VAL A CA 1
ATOM 711 C C . VAL A 1 92 ? 7.968 -4.454 3.320 1.00 82.31 92 VAL A C 1
ATOM 713 O O . VAL A 1 92 ? 7.316 -4.248 4.347 1.00 82.31 92 VAL A O 1
ATOM 716 N N . ASP A 1 93 ? 7.557 -4.041 2.123 1.00 83.00 93 ASP A N 1
ATOM 717 C CA . ASP A 1 93 ? 6.267 -3.382 1.898 1.00 83.00 93 ASP A CA 1
ATOM 718 C C . ASP A 1 93 ? 5.103 -4.252 2.356 1.00 83.00 93 ASP A C 1
ATOM 720 O O . ASP A 1 93 ? 4.103 -3.759 2.895 1.00 83.00 93 ASP A O 1
ATOM 724 N N . SER A 1 94 ? 5.274 -5.568 2.230 1.00 82.25 94 SER A N 1
AT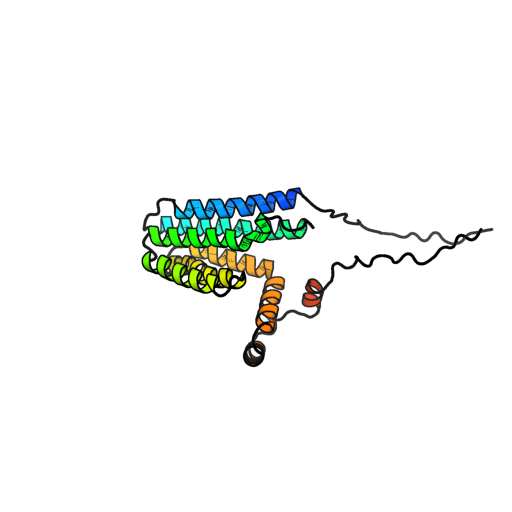OM 725 C CA . SER A 1 94 ? 4.296 -6.513 2.735 1.00 82.25 94 SER A CA 1
ATOM 726 C C . SER A 1 94 ? 4.155 -6.530 4.235 1.00 82.25 94 SER A C 1
ATOM 728 O O . SER A 1 94 ? 3.032 -6.541 4.749 1.00 82.25 94 SER A O 1
ATOM 730 N N . ALA A 1 95 ? 5.267 -6.446 4.951 1.00 86.31 95 ALA A N 1
ATOM 731 C CA . ALA A 1 95 ? 5.246 -6.294 6.393 1.00 86.31 95 ALA A CA 1
ATOM 732 C C . ALA A 1 95 ? 4.594 -4.965 6.817 1.00 86.31 95 ALA A C 1
ATOM 734 O O . ALA A 1 95 ? 3.824 -4.949 7.779 1.00 86.31 95 ALA A O 1
ATOM 735 N N . LEU A 1 96 ? 4.834 -3.869 6.088 1.00 87.12 96 LEU A N 1
ATOM 736 C CA . LEU A 1 96 ? 4.235 -2.561 6.373 1.00 87.12 96 LEU A CA 1
ATOM 737 C C . LEU A 1 96 ? 2.711 -2.557 6.194 1.00 87.12 96 LEU A C 1
ATOM 739 O O . LEU A 1 96 ? 1.969 -2.143 7.095 1.00 87.12 96 LEU A O 1
ATOM 743 N N . THR A 1 97 ? 2.226 -3.042 5.054 1.00 87.50 97 THR A N 1
ATOM 744 C CA . THR A 1 97 ? 0.786 -3.135 4.777 1.00 87.50 97 THR A CA 1
ATOM 745 C C . THR A 1 97 ? 0.099 -4.086 5.751 1.00 87.50 97 THR A C 1
ATOM 747 O O . THR A 1 97 ? -0.970 -3.766 6.276 1.00 87.50 97 THR A O 1
ATOM 750 N N . LEU A 1 98 ? 0.730 -5.221 6.069 1.00 88.50 98 LEU A N 1
ATOM 751 C CA . LEU A 1 98 ? 0.222 -6.151 7.072 1.00 88.50 98 LEU A CA 1
ATOM 752 C C . LEU A 1 98 ? 0.145 -5.499 8.458 1.00 88.50 98 LEU A C 1
ATOM 754 O O . LEU A 1 98 ? -0.888 -5.593 9.120 1.00 88.50 98 LEU A O 1
ATOM 758 N N . GLY A 1 99 ? 1.198 -4.801 8.885 1.00 86.75 99 GLY A N 1
ATOM 759 C CA . GLY A 1 99 ? 1.222 -4.090 10.161 1.00 86.75 99 GLY A CA 1
ATOM 760 C C . GLY A 1 99 ? 0.128 -3.028 10.259 1.00 86.75 99 GLY A C 1
ATOM 761 O O . GLY A 1 99 ? -0.541 -2.911 11.286 1.00 86.75 99 GLY A O 1
ATOM 762 N N . THR A 1 100 ? -0.144 -2.335 9.153 1.00 88.25 100 THR A N 1
ATOM 763 C CA . THR A 1 100 ? -1.260 -1.386 9.046 1.00 88.25 100 THR A CA 1
ATOM 764 C C . THR A 1 100 ? -2.621 -2.089 9.149 1.00 88.25 100 THR A C 1
ATOM 766 O O . THR A 1 100 ? -3.506 -1.627 9.871 1.00 88.25 100 THR A O 1
ATOM 769 N N . GLY A 1 101 ? -2.796 -3.240 8.493 1.00 88.31 101 GLY A N 1
ATOM 770 C CA . GLY A 1 101 ? -4.006 -4.061 8.615 1.00 88.31 101 GLY A CA 1
ATOM 771 C C . GLY A 1 101 ? -4.238 -4.579 10.040 1.00 88.31 101 GLY A C 1
ATOM 772 O O . GLY A 1 101 ? -5.364 -4.548 10.540 1.00 88.31 101 GLY A O 1
ATOM 773 N N . ILE A 1 102 ? -3.172 -4.989 10.735 1.00 89.12 102 ILE A N 1
ATOM 774 C CA . ILE A 1 102 ? -3.222 -5.387 12.150 1.00 89.12 102 ILE A CA 1
ATOM 775 C C . ILE A 1 102 ? -3.609 -4.193 13.029 1.00 89.12 102 ILE A C 1
ATOM 777 O O . ILE A 1 102 ? -4.461 -4.342 13.904 1.00 89.12 102 ILE A O 1
ATOM 781 N N . ALA A 1 103 ? -3.051 -3.005 12.782 1.00 88.75 103 ALA A N 1
ATOM 782 C CA . ALA A 1 103 ? -3.418 -1.783 13.496 1.00 88.75 103 ALA A CA 1
ATOM 783 C C . ALA A 1 103 ? -4.917 -1.463 13.349 1.00 88.75 103 ALA A C 1
ATOM 785 O O . ALA A 1 103 ? -5.593 -1.187 14.343 1.00 88.75 103 ALA A O 1
ATOM 786 N N . LEU A 1 104 ? -5.468 -1.579 12.133 1.00 88.69 104 LEU A N 1
ATOM 787 C CA . LEU A 1 104 ? -6.905 -1.423 11.863 1.00 88.69 104 LEU A CA 1
ATOM 788 C C . LEU A 1 104 ? -7.763 -2.478 12.575 1.00 88.69 104 LEU A C 1
ATOM 790 O O . LEU A 1 104 ? -8.859 -2.180 13.057 1.00 88.69 104 LEU A O 1
ATOM 794 N N . ALA A 1 105 ? -7.268 -3.713 12.665 1.00 90.12 105 ALA A N 1
ATOM 795 C CA . ALA A 1 105 ? -7.963 -4.772 13.380 1.00 90.12 105 ALA A CA 1
ATOM 796 C C . ALA A 1 105 ? -7.974 -4.537 14.896 1.00 90.12 105 ALA A C 1
ATOM 798 O O . ALA A 1 105 ? -9.013 -4.665 15.544 1.00 90.12 105 ALA A O 1
ATOM 799 N N . ARG A 1 106 ? -6.831 -4.142 15.467 1.00 87.88 106 ARG A N 1
ATOM 800 C CA . ARG A 1 106 ? -6.677 -3.868 16.904 1.00 87.88 106 ARG A CA 1
ATOM 801 C C . ARG A 1 106 ? -7.438 -2.631 17.365 1.00 87.88 106 ARG A C 1
ATOM 803 O O . ARG A 1 106 ? -7.964 -2.630 18.469 1.00 87.88 106 ARG A O 1
ATOM 810 N N . SER A 1 107 ? -7.532 -1.613 16.516 1.00 87.25 107 SER A N 1
ATOM 811 C CA . SER A 1 107 ? -8.366 -0.426 16.757 1.00 87.25 107 SER A CA 1
ATOM 812 C C . SER A 1 107 ? -9.868 -0.703 16.624 1.00 87.25 107 SER A C 1
ATOM 814 O O . SER A 1 107 ? -10.681 0.167 16.920 1.00 87.25 107 SER A O 1
ATOM 816 N N . GLY A 1 108 ? -10.270 -1.905 16.194 1.00 85.88 108 GLY A N 1
ATOM 817 C CA . GLY A 1 108 ? -11.677 -2.290 16.088 1.00 85.88 108 GLY A CA 1
ATOM 818 C C . GLY A 1 108 ? -12.415 -1.665 14.901 1.00 85.88 108 GLY A C 1
ATOM 819 O O . GLY A 1 108 ? -13.652 -1.615 14.919 1.00 85.88 108 GLY A O 1
ATOM 820 N N . TYR A 1 109 ? -11.680 -1.183 13.891 1.00 86.56 109 TYR A N 1
ATOM 821 C CA . TYR A 1 109 ? -12.235 -0.754 12.602 1.00 86.56 109 TYR A CA 1
ATOM 822 C C . TYR A 1 109 ? -12.373 -1.915 11.613 1.00 86.56 109 TYR A C 1
ATOM 824 O O . TYR A 1 109 ? -13.255 -1.886 10.759 1.00 86.56 109 TYR A O 1
ATOM 832 N N . LEU A 1 110 ? -11.541 -2.952 11.749 1.00 87.44 110 LEU A N 1
ATOM 833 C CA . LEU A 1 110 ? -11.590 -4.155 10.924 1.00 87.44 110 LEU A CA 1
ATOM 834 C C . LEU A 1 110 ? -11.772 -5.401 11.811 1.00 87.44 110 LEU A C 1
ATOM 836 O O . LEU A 1 110 ? -11.108 -5.530 12.839 1.00 87.44 110 LEU A O 1
ATOM 840 N N . PRO A 1 111 ? -12.650 -6.355 11.466 1.00 89.06 111 PRO A N 1
ATOM 841 C CA . PRO A 1 111 ? -12.756 -7.588 12.232 1.00 89.06 111 PRO A CA 1
ATOM 842 C C . PRO A 1 111 ? -11.473 -8.414 12.069 1.00 89.06 111 PRO A C 1
ATOM 844 O O . PRO A 1 111 ? -11.161 -8.880 10.976 1.00 89.06 111 PRO A O 1
ATOM 847 N N . GLY A 1 112 ? -10.745 -8.660 13.164 1.00 87.75 112 GLY A N 1
ATOM 848 C CA . GLY A 1 112 ? -9.483 -9.417 13.125 1.00 87.75 112 GLY A CA 1
ATOM 849 C C . GLY A 1 112 ? -9.612 -10.818 12.513 1.00 87.75 112 GLY A C 1
ATOM 850 O O . GLY A 1 112 ? -8.699 -11.280 11.837 1.00 87.75 112 GLY A O 1
ATOM 851 N N . LYS A 1 113 ? -10.782 -11.463 12.651 1.00 90.31 113 LYS A N 1
ATOM 852 C CA . LYS A 1 113 ? -11.087 -12.744 11.986 1.00 90.31 113 LYS A CA 1
ATOM 853 C C . LYS A 1 113 ? -10.985 -12.652 10.461 1.00 90.31 113 LYS A C 1
ATOM 855 O O . LYS A 1 113 ? -10.501 -13.588 9.838 1.00 90.31 113 LYS A O 1
ATOM 860 N N . LEU A 1 114 ? -11.419 -11.534 9.873 1.00 87.94 114 LEU A N 1
ATOM 861 C CA . LEU A 1 114 ? -11.343 -11.309 8.431 1.00 87.94 114 LEU A CA 1
ATOM 862 C C . LEU A 1 114 ? -9.890 -11.156 7.981 1.00 87.94 114 LEU A C 1
ATOM 864 O O . LEU A 1 114 ? -9.520 -11.726 6.964 1.00 87.94 114 LEU A O 1
ATOM 868 N N . VAL A 1 115 ? -9.060 -10.460 8.766 1.00 86.81 115 VAL A N 1
ATOM 869 C CA . VAL A 1 115 ? -7.618 -10.347 8.496 1.00 86.81 115 VAL A CA 1
ATOM 870 C C . VAL A 1 115 ? -6.958 -11.722 8.530 1.00 86.81 115 VAL A C 1
ATOM 872 O O . VAL A 1 115 ? -6.245 -12.073 7.599 1.00 86.81 115 VAL A O 1
ATOM 875 N N . VAL A 1 116 ? -7.232 -12.532 9.556 1.00 88.75 116 VAL A N 1
ATOM 876 C CA . VAL A 1 116 ? -6.674 -13.891 9.663 1.00 88.75 116 VAL A CA 1
ATOM 877 C C . VAL A 1 116 ? -7.135 -14.777 8.505 1.00 88.75 116 VAL A C 1
ATOM 879 O O . VAL A 1 116 ? -6.312 -15.466 7.907 1.00 88.75 116 VAL A O 1
ATOM 882 N N . LEU A 1 117 ? -8.425 -14.739 8.155 1.00 90.69 117 LEU A N 1
ATOM 883 C CA . LEU A 1 117 ? -8.965 -15.504 7.031 1.00 90.69 117 LEU A CA 1
ATOM 884 C C . LEU A 1 117 ? -8.318 -15.082 5.707 1.00 90.69 117 LEU A C 1
ATOM 886 O O . LEU A 1 117 ? -7.881 -15.939 4.943 1.00 90.69 117 LEU A O 1
ATOM 890 N N . TRP A 1 118 ? -8.220 -13.774 5.462 1.00 87.94 118 TRP A N 1
ATOM 891 C CA . TRP A 1 118 ? -7.570 -13.216 4.279 1.00 87.94 118 TRP A CA 1
ATOM 892 C C . TRP A 1 118 ? -6.114 -13.672 4.182 1.00 87.94 118 TRP A C 1
ATOM 894 O O . TRP A 1 118 ? -5.714 -14.220 3.160 1.00 87.94 118 TRP A O 1
ATOM 904 N N . LEU A 1 119 ? -5.347 -13.554 5.269 1.00 87.31 119 LEU A N 1
ATOM 905 C CA . LEU A 1 119 ? -3.955 -14.009 5.309 1.00 87.31 119 LEU A CA 1
ATOM 906 C C . LEU A 1 119 ? -3.821 -15.514 5.090 1.00 87.31 119 LEU A C 1
ATOM 908 O O . LEU A 1 119 ? -2.888 -15.939 4.414 1.00 87.31 119 LEU A O 1
ATOM 912 N N . GLY A 1 120 ? -4.752 -16.313 5.611 1.00 88.19 120 GLY A N 1
ATOM 913 C CA . GLY A 1 120 ? -4.800 -17.750 5.351 1.00 88.19 120 GLY A CA 1
ATOM 914 C C . GLY A 1 120 ? -4.973 -18.054 3.863 1.00 88.19 120 GLY A C 1
ATOM 915 O O . GLY A 1 120 ? -4.208 -18.839 3.305 1.00 88.19 120 GLY A O 1
ATOM 916 N N . VAL A 1 121 ? -5.920 -17.384 3.198 1.00 87.81 121 VAL A N 1
ATOM 917 C CA . VAL A 1 121 ? -6.129 -17.509 1.745 1.00 87.81 121 VAL A CA 1
ATOM 918 C C . VAL A 1 121 ? -4.878 -17.082 0.978 1.00 87.81 121 VAL A C 1
ATOM 920 O O . VAL A 1 121 ? -4.419 -17.811 0.099 1.00 87.81 121 VAL A O 1
ATOM 923 N N . CYS A 1 122 ? -4.284 -15.947 1.345 1.00 86.81 122 CYS A N 1
ATOM 924 C CA . CYS A 1 122 ? -3.047 -15.458 0.747 1.00 86.81 122 CYS A CA 1
ATOM 925 C C . CYS A 1 122 ? -1.902 -16.470 0.886 1.00 86.81 122 CYS A C 1
ATOM 927 O O . CYS A 1 122 ? -1.204 -16.743 -0.087 1.00 86.81 122 CYS A O 1
ATOM 929 N N . LEU A 1 123 ? -1.725 -17.070 2.065 1.00 86.62 123 LEU A N 1
ATOM 930 C CA . LEU A 1 123 ? -0.660 -18.038 2.317 1.00 86.62 123 LEU A CA 1
ATOM 931 C C . LEU A 1 123 ? -0.838 -19.312 1.483 1.00 86.62 123 LEU A C 1
ATOM 933 O O . LEU A 1 123 ? 0.128 -19.799 0.901 1.00 86.62 123 LEU A O 1
ATOM 937 N N . VAL A 1 124 ? -2.069 -19.824 1.382 1.00 88.19 124 VAL A N 1
ATOM 938 C CA . VAL A 1 124 ? -2.385 -20.994 0.547 1.00 88.19 124 VAL A CA 1
ATOM 939 C C . VAL A 1 124 ? -2.092 -20.699 -0.922 1.00 88.19 124 VAL A C 1
ATOM 941 O O . VAL A 1 124 ? -1.414 -21.478 -1.587 1.00 88.19 124 VAL A O 1
ATOM 944 N N . LEU A 1 125 ? -2.548 -19.556 -1.433 1.00 85.56 125 LEU A N 1
ATOM 945 C CA . LEU A 1 125 ? -2.306 -19.164 -2.821 1.00 85.56 125 LEU A CA 1
ATOM 946 C C . LEU A 1 125 ? -0.816 -18.928 -3.108 1.00 85.56 125 LEU A C 1
ATOM 948 O O . LEU A 1 125 ? -0.325 -19.335 -4.162 1.00 85.56 125 LEU A O 1
ATOM 952 N N . TYR A 1 126 ? -0.083 -18.335 -2.164 1.00 85.00 126 TYR A N 1
ATOM 953 C CA . TYR A 1 126 ? 1.365 -18.168 -2.268 1.00 85.00 126 TYR A CA 1
ATOM 954 C C . TYR A 1 126 ? 2.101 -19.514 -2.273 1.00 85.00 126 TYR A C 1
ATOM 956 O O . TYR A 1 126 ? 3.032 -19.691 -3.053 1.00 85.00 126 TYR A O 1
ATOM 964 N N . ALA A 1 127 ? 1.655 -20.489 -1.474 1.00 86.88 127 ALA A N 1
ATOM 965 C CA . ALA A 1 127 ? 2.221 -21.838 -1.475 1.00 86.88 127 ALA A CA 1
ATOM 966 C C . ALA A 1 127 ? 2.030 -22.561 -2.823 1.00 86.88 127 ALA A C 1
ATOM 968 O O . ALA A 1 127 ? 2.878 -23.358 -3.215 1.00 86.88 127 ALA A O 1
ATOM 969 N N . ILE A 1 128 ? 0.948 -22.264 -3.553 1.00 88.81 128 ILE A N 1
ATOM 970 C CA . ILE A 1 128 ? 0.698 -22.817 -4.895 1.00 88.81 128 ILE A CA 1
ATOM 971 C C . ILE A 1 128 ? 1.532 -22.079 -5.956 1.00 88.81 128 ILE A C 1
ATOM 973 O O . ILE A 1 128 ? 2.048 -22.703 -6.885 1.00 88.81 128 ILE A O 1
ATOM 977 N N . ARG A 1 129 ? 1.656 -20.748 -5.853 1.00 84.31 129 ARG A N 1
ATOM 978 C CA . ARG A 1 129 ? 2.388 -19.895 -6.807 1.00 84.31 129 ARG A CA 1
ATOM 979 C C . ARG A 1 129 ? 3.227 -18.833 -6.074 1.00 84.31 129 ARG A C 1
ATOM 981 O O . ARG A 1 129 ? 2.756 -17.700 -5.910 1.00 84.31 129 ARG A O 1
ATOM 988 N N . PRO A 1 130 ? 4.480 -19.155 -5.698 1.00 81.56 130 PRO A N 1
ATOM 989 C CA . PRO A 1 130 ? 5.358 -18.253 -4.956 1.00 81.56 130 PRO A CA 1
ATOM 990 C C . PRO A 1 130 ? 6.022 -17.234 -5.892 1.00 81.56 130 PRO A C 1
ATOM 992 O O . PRO A 1 130 ? 7.228 -17.254 -6.118 1.00 81.56 130 PRO A O 1
ATOM 995 N N . VAL A 1 131 ? 5.217 -16.353 -6.486 1.00 79.62 131 VAL A N 1
ATOM 996 C CA . VAL A 1 131 ? 5.684 -15.262 -7.352 1.00 79.62 131 VAL A CA 1
ATOM 997 C C . VAL A 1 131 ? 5.416 -13.913 -6.689 1.00 79.62 131 VAL A C 1
ATOM 999 O O . VAL A 1 131 ? 4.396 -13.736 -6.022 1.00 79.62 131 VAL A O 1
ATOM 1002 N N . ALA A 1 132 ? 6.311 -12.940 -6.881 1.00 73.56 132 ALA A N 1
ATOM 1003 C CA . ALA A 1 132 ? 6.199 -11.611 -6.267 1.00 73.56 132 ALA A CA 1
ATOM 1004 C C . ALA A 1 132 ? 4.875 -10.902 -6.615 1.00 73.56 132 ALA A C 1
ATOM 1006 O O . ALA A 1 132 ? 4.289 -10.218 -5.779 1.00 73.56 132 ALA A O 1
ATOM 1007 N N . THR A 1 133 ? 4.345 -11.135 -7.819 1.00 73.44 133 THR A N 1
ATOM 1008 C CA . THR A 1 133 ? 3.040 -10.618 -8.256 1.00 73.44 133 THR A CA 1
ATOM 1009 C C . THR A 1 133 ? 1.897 -11.063 -7.343 1.00 73.44 133 THR A C 1
ATOM 1011 O O . THR A 1 133 ? 1.007 -10.270 -7.052 1.00 73.44 133 THR A O 1
ATOM 1014 N N . THR A 1 134 ? 1.934 -12.301 -6.840 1.00 77.19 134 THR A N 1
ATOM 1015 C CA . THR A 1 134 ? 0.934 -12.834 -5.903 1.00 77.19 134 THR A CA 1
ATOM 1016 C C . THR A 1 134 ? 0.903 -12.004 -4.618 1.00 77.19 134 THR A C 1
ATOM 1018 O O . THR A 1 134 ? -0.166 -11.633 -4.142 1.00 77.19 134 THR A O 1
ATOM 1021 N N . ILE A 1 135 ? 2.081 -11.639 -4.102 1.00 78.81 135 ILE A N 1
ATOM 1022 C CA . ILE A 1 135 ? 2.228 -10.806 -2.904 1.00 78.81 135 ILE A CA 1
ATOM 1023 C C . ILE A 1 135 ? 1.628 -9.410 -3.140 1.00 78.81 135 ILE A C 1
ATOM 1025 O O . ILE A 1 135 ? 0.825 -8.943 -2.334 1.00 78.81 135 ILE A O 1
ATOM 1029 N N . LEU A 1 136 ? 1.941 -8.776 -4.274 1.00 76.75 136 LEU A N 1
ATOM 1030 C CA . LEU A 1 136 ? 1.410 -7.454 -4.635 1.00 76.75 136 LEU A CA 1
ATOM 1031 C C . LEU A 1 136 ? -0.122 -7.443 -4.756 1.00 76.75 136 LEU A C 1
ATOM 1033 O O . LEU A 1 136 ? -0.781 -6.515 -4.291 1.00 76.75 136 LEU A O 1
ATOM 1037 N N . VAL A 1 137 ? -0.713 -8.491 -5.332 1.00 79.25 137 VAL A N 1
ATOM 1038 C CA . VAL A 1 137 ? -2.177 -8.613 -5.432 1.00 79.25 137 VAL A CA 1
ATOM 1039 C C . VAL A 1 137 ? -2.823 -8.710 -4.046 1.00 79.25 137 VAL A C 1
ATOM 1041 O O . VAL A 1 137 ? -3.907 -8.171 -3.837 1.00 79.25 137 VAL A O 1
ATOM 1044 N N . PHE A 1 138 ? -2.163 -9.342 -3.075 1.00 82.56 138 PHE A N 1
ATOM 1045 C CA . PHE A 1 138 ? -2.676 -9.456 -1.704 1.00 82.56 138 PHE A CA 1
ATOM 1046 C C . PHE A 1 138 ? -2.557 -8.172 -0.889 1.00 82.56 138 PHE A C 1
ATOM 1048 O O . PHE A 1 138 ? -3.382 -7.928 -0.004 1.00 82.56 138 PHE A O 1
ATOM 1055 N N . MET A 1 139 ? -1.549 -7.356 -1.196 1.00 82.88 139 MET A N 1
ATOM 1056 C CA . MET A 1 139 ? -1.340 -6.033 -0.609 1.00 82.88 139 MET A CA 1
ATOM 1057 C C . MET A 1 139 ? -2.468 -5.074 -0.952 1.00 82.88 139 MET A C 1
ATOM 1059 O O . MET A 1 139 ? -2.979 -4.363 -0.087 1.00 82.88 139 MET A O 1
ATOM 1063 N N . PHE A 1 140 ? -2.868 -5.078 -2.221 1.00 83.50 140 PHE A N 1
ATOM 1064 C CA . PHE A 1 140 ? -3.712 -4.041 -2.791 1.00 83.50 140 PHE A CA 1
ATOM 1065 C C . PHE A 1 140 ? -5.043 -3.830 -2.034 1.00 83.50 140 PHE A C 1
ATOM 1067 O O . PHE A 1 140 ? -5.334 -2.686 -1.670 1.00 83.50 140 PHE A O 1
ATOM 1074 N N . PRO A 1 141 ? -5.822 -4.876 -1.678 1.00 86.00 141 PRO A N 1
ATOM 1075 C CA . PRO A 1 141 ? -7.042 -4.697 -0.889 1.00 86.00 141 PRO A CA 1
ATOM 1076 C C . PRO A 1 141 ? -6.798 -4.085 0.495 1.00 86.00 141 PRO A C 1
ATOM 1078 O O . PRO A 1 141 ? -7.550 -3.209 0.928 1.00 86.00 141 PRO A O 1
ATOM 1081 N N . LEU A 1 142 ? -5.738 -4.505 1.193 1.00 84.25 142 LEU A N 1
ATOM 1082 C CA . LEU A 1 142 ? -5.389 -3.962 2.511 1.00 84.25 142 LEU A CA 1
ATOM 1083 C C . LEU A 1 142 ? -4.978 -2.489 2.417 1.00 84.25 142 LEU A C 1
ATOM 1085 O O . LEU A 1 142 ? -5.358 -1.687 3.269 1.00 84.25 142 LEU A O 1
ATOM 1089 N N . GLN A 1 143 ? -4.270 -2.119 1.352 1.00 84.94 143 GLN A N 1
ATOM 1090 C CA . GLN A 1 143 ? -3.835 -0.747 1.109 1.00 84.94 143 GLN A CA 1
ATOM 1091 C C . GLN A 1 143 ? -5.015 0.192 0.829 1.00 84.94 143 GLN A C 1
ATOM 1093 O O . GLN A 1 143 ? -5.039 1.307 1.341 1.00 84.94 143 GLN A O 1
ATOM 1098 N N . ILE A 1 144 ? -6.042 -0.283 0.115 1.00 86.44 144 ILE A N 1
ATOM 1099 C CA . ILE A 1 144 ? -7.300 0.454 -0.111 1.00 86.44 144 ILE A CA 1
ATOM 1100 C C . ILE A 1 144 ? -8.156 0.537 1.158 1.00 86.44 144 ILE A C 1
ATOM 1102 O O . ILE A 1 144 ? -8.893 1.504 1.358 1.00 86.44 144 ILE A O 1
ATOM 1106 N N . THR A 1 145 ? -8.062 -0.452 2.043 1.00 87.25 145 THR A N 1
ATOM 1107 C CA . THR A 1 145 ? -8.894 -0.511 3.252 1.00 87.25 145 THR A CA 1
ATOM 1108 C C . THR A 1 145 ? -8.669 0.705 4.159 1.00 87.25 145 THR A C 1
ATOM 1110 O O . THR A 1 145 ? -9.625 1.229 4.727 1.00 87.25 145 THR A O 1
ATOM 1113 N N . VAL A 1 146 ? -7.434 1.210 4.255 1.00 87.12 146 VAL A N 1
ATOM 1114 C CA . VAL A 1 146 ? -7.086 2.386 5.074 1.00 87.12 146 VAL A CA 1
ATOM 1115 C C . VAL A 1 146 ? -7.843 3.652 4.639 1.00 87.12 146 VAL A C 1
ATOM 1117 O O . VAL A 1 146 ? -8.587 4.191 5.465 1.00 87.12 146 VAL A O 1
ATOM 1120 N N . PRO A 1 147 ? -7.724 4.143 3.385 1.00 88.25 147 PRO A N 1
ATOM 1121 C CA . PRO A 1 147 ? -8.458 5.325 2.947 1.00 88.25 147 PRO A CA 1
ATOM 1122 C C . PRO A 1 147 ? -9.974 5.102 2.930 1.00 88.25 147 PRO A C 1
ATOM 1124 O O . PRO A 1 147 ? -10.713 6.024 3.266 1.00 88.25 147 PRO A O 1
ATOM 1127 N N . VAL A 1 148 ? -10.462 3.892 2.624 1.00 90.56 148 VAL A N 1
ATOM 1128 C CA . VAL A 1 148 ? -11.906 3.591 2.665 1.00 90.56 148 VAL A CA 1
ATOM 1129 C C . VAL A 1 148 ? -12.463 3.735 4.081 1.00 90.56 148 VAL A C 1
ATOM 1131 O O . VAL A 1 148 ? -13.476 4.407 4.275 1.00 90.56 148 VAL A O 1
ATOM 1134 N N . ILE A 1 149 ? -11.791 3.165 5.086 1.00 89.88 149 ILE A N 1
ATOM 1135 C CA . ILE A 1 149 ? -12.197 3.303 6.491 1.00 89.88 149 ILE A CA 1
ATOM 1136 C C . ILE A 1 149 ? -12.081 4.763 6.944 1.00 89.88 149 ILE A C 1
ATOM 1138 O O . ILE A 1 149 ? -12.972 5.244 7.645 1.00 89.88 149 ILE A O 1
ATOM 1142 N N . ALA A 1 150 ? -11.035 5.481 6.524 1.00 89.06 150 ALA A N 1
ATOM 1143 C CA . ALA A 1 150 ? -10.852 6.896 6.840 1.00 89.06 150 ALA A CA 1
ATOM 1144 C C . ALA A 1 150 ? -11.979 7.778 6.274 1.00 89.06 150 ALA A C 1
ATOM 1146 O O . ALA A 1 150 ? -12.517 8.605 7.008 1.00 89.06 150 ALA A O 1
ATOM 1147 N N . ILE A 1 151 ? -12.399 7.555 5.023 1.00 90.69 151 ILE A N 1
ATOM 1148 C CA . ILE A 1 151 ? -13.551 8.241 4.411 1.00 90.69 151 ILE A CA 1
ATOM 1149 C C . ILE A 1 151 ? -14.840 7.890 5.156 1.00 90.69 151 ILE A C 1
ATOM 1151 O O . ILE A 1 151 ? -15.589 8.788 5.535 1.00 90.69 151 ILE A O 1
ATOM 1155 N N . ALA A 1 152 ? -15.082 6.601 5.411 1.00 90.69 152 ALA A N 1
ATOM 1156 C CA . ALA A 1 152 ? -16.306 6.130 6.061 1.00 90.69 152 ALA A CA 1
ATOM 1157 C C . ALA A 1 152 ? -16.505 6.709 7.474 1.00 90.69 152 ALA A C 1
ATOM 1159 O O . ALA A 1 152 ? -17.639 6.881 7.909 1.00 90.69 152 ALA A O 1
ATOM 1160 N N . HIS A 1 153 ? -15.415 7.033 8.175 1.00 89.12 153 HIS A N 1
ATOM 1161 C CA . HIS A 1 153 ? -15.446 7.620 9.519 1.00 89.12 153 HIS A CA 1
ATOM 1162 C C . HIS A 1 153 ? -15.215 9.141 9.533 1.00 89.12 153 HIS A C 1
ATOM 1164 O O . HIS A 1 153 ? -15.043 9.717 10.606 1.00 89.12 153 HIS A O 1
ATOM 1170 N N . GLY A 1 154 ? -15.201 9.804 8.369 1.00 85.88 154 GLY A N 1
ATOM 1171 C CA . GLY A 1 154 ? -15.074 11.263 8.270 1.00 85.88 154 GLY A CA 1
ATOM 1172 C C . GLY A 1 154 ? -13.710 11.814 8.703 1.00 85.88 154 GLY A C 1
ATOM 1173 O O . GLY A 1 154 ? -13.624 12.945 9.173 1.00 85.88 154 GLY A O 1
ATOM 1174 N N . CYS A 1 155 ? -12.643 11.024 8.578 1.00 89.38 155 CYS A N 1
ATOM 1175 C CA . CYS A 1 155 ? -11.290 11.422 8.956 1.00 89.38 155 CYS A CA 1
ATOM 1176 C C . CYS A 1 155 ? -10.709 12.395 7.909 1.00 89.38 155 CYS A C 1
ATOM 1178 O O . CYS A 1 155 ? -10.504 11.991 6.760 1.00 89.38 155 CYS A O 1
ATOM 1180 N N . PRO A 1 156 ? -10.407 13.660 8.260 1.00 88.19 156 PRO A N 1
ATOM 1181 C CA . PRO A 1 156 ? -9.943 14.658 7.292 1.00 88.19 156 PRO A CA 1
ATOM 1182 C C . PRO A 1 156 ? -8.555 14.339 6.719 1.00 88.19 156 PRO A C 1
ATOM 1184 O O . PRO A 1 156 ? -8.239 14.741 5.601 1.00 88.19 156 PRO A O 1
ATOM 1187 N N . GLU A 1 157 ? -7.735 13.574 7.441 1.00 88.75 157 GLU A N 1
ATOM 1188 C CA . GLU A 1 157 ? -6.410 13.133 7.003 1.00 88.75 157 GLU A CA 1
ATOM 1189 C C . GLU A 1 157 ? -6.422 12.333 5.701 1.00 88.75 157 GLU A C 1
ATOM 1191 O O . GLU A 1 157 ? -5.399 12.273 5.017 1.00 88.75 157 GLU A O 1
ATOM 1196 N N . VAL A 1 158 ? -7.562 11.753 5.314 1.00 88.31 158 VAL A N 1
ATOM 1197 C CA . VAL A 1 158 ? -7.659 11.039 4.040 1.00 88.31 158 VAL A CA 1
ATOM 1198 C C . VAL A 1 158 ? -7.428 11.955 2.841 1.00 88.31 158 VAL A C 1
ATOM 1200 O O . VAL A 1 158 ? -6.886 11.512 1.833 1.00 88.31 158 VAL A O 1
ATOM 1203 N N . TRP A 1 159 ? -7.742 13.247 2.952 1.00 88.69 159 TRP A N 1
ATOM 1204 C CA . TRP A 1 159 ? -7.456 14.205 1.887 1.00 88.69 159 TRP A CA 1
ATOM 1205 C C . TRP A 1 159 ? -5.957 14.373 1.659 1.00 88.69 159 TRP A C 1
ATOM 1207 O O . TRP A 1 159 ? -5.534 14.434 0.509 1.00 88.69 159 TRP A O 1
ATOM 1217 N N . LEU A 1 160 ? -5.142 14.365 2.721 1.00 88.75 160 LEU A N 1
ATOM 1218 C CA . LEU A 1 160 ? -3.682 14.371 2.576 1.00 88.75 160 LEU A CA 1
ATOM 1219 C C . LEU A 1 160 ? -3.196 13.115 1.853 1.00 88.75 160 LEU A C 1
ATOM 1221 O O . LEU A 1 160 ? -2.351 13.213 0.968 1.00 88.75 160 LEU A O 1
ATOM 1225 N N . TYR A 1 161 ? -3.756 11.954 2.199 1.00 86.44 161 TYR A N 1
ATOM 1226 C CA . TYR A 1 161 ? -3.439 10.697 1.526 1.00 86.44 161 TYR A CA 1
ATOM 1227 C C . TYR A 1 161 ? -3.774 10.765 0.028 1.00 86.44 161 TYR A C 1
ATOM 1229 O O . TYR A 1 161 ? -2.925 10.468 -0.809 1.00 86.44 161 TYR A O 1
ATOM 1237 N N . LEU A 1 162 ? -4.979 11.222 -0.328 1.00 88.19 162 LEU A N 1
ATOM 1238 C CA . LEU A 1 162 ? -5.419 11.341 -1.722 1.00 88.19 162 LEU A CA 1
ATOM 1239 C C . LEU A 1 162 ? -4.591 12.359 -2.516 1.00 88.19 162 LEU A C 1
ATOM 1241 O O . LEU A 1 162 ? -4.183 12.068 -3.639 1.00 88.19 162 LEU A O 1
ATOM 1245 N N . VAL A 1 163 ? -4.309 13.528 -1.933 1.00 90.31 163 VAL A N 1
ATOM 1246 C CA . VAL A 1 163 ? -3.459 14.554 -2.557 1.00 90.31 163 VAL A CA 1
ATOM 1247 C C . VAL A 1 163 ? -2.056 14.010 -2.801 1.00 90.31 163 VAL A C 1
ATOM 1249 O O . VAL A 1 163 ? -1.497 14.229 -3.873 1.00 90.31 163 VAL A O 1
ATOM 1252 N N . TRP A 1 164 ? -1.495 13.265 -1.850 1.00 86.69 164 TRP A N 1
ATOM 1253 C CA . TRP A 1 164 ? -0.182 12.652 -2.014 1.00 86.69 164 TRP A CA 1
ATOM 1254 C C . TRP A 1 164 ? -0.166 11.578 -3.102 1.00 86.69 164 TRP A C 1
ATOM 1256 O O . TRP A 1 164 ? 0.708 11.609 -3.965 1.00 86.69 164 TRP A O 1
ATOM 1266 N N . VAL A 1 165 ? -1.150 10.672 -3.120 1.00 85.62 165 VAL A N 1
ATOM 1267 C CA . VAL A 1 165 ? -1.296 9.666 -4.187 1.00 85.62 165 VAL A CA 1
ATOM 1268 C C . VAL A 1 165 ? -1.375 10.348 -5.554 1.00 85.62 165 VAL A C 1
ATOM 1270 O O . VAL A 1 165 ? -0.670 9.950 -6.481 1.00 85.62 165 VAL A O 1
ATOM 1273 N N . ALA A 1 166 ? -2.176 11.410 -5.675 1.00 86.12 166 ALA A N 1
ATOM 1274 C CA . ALA A 1 166 ? -2.276 12.189 -6.904 1.00 86.12 166 ALA A CA 1
ATOM 1275 C C . ALA A 1 166 ? -0.936 12.847 -7.273 1.00 86.12 166 ALA A C 1
ATOM 1277 O O . ALA A 1 166 ? -0.515 12.769 -8.426 1.00 86.12 166 ALA A O 1
ATOM 1278 N N . ALA A 1 167 ? -0.227 13.437 -6.307 1.00 86.81 167 ALA A N 1
ATOM 1279 C CA . ALA A 1 167 ? 1.085 14.036 -6.532 1.00 86.81 167 ALA A CA 1
ATOM 1280 C C . ALA A 1 167 ? 2.106 13.001 -7.025 1.00 86.81 167 ALA A C 1
ATOM 1282 O O . ALA A 1 167 ? 2.777 13.237 -8.028 1.00 86.81 167 ALA A O 1
ATOM 1283 N N . VAL A 1 168 ? 2.188 11.828 -6.390 1.00 82.44 168 VAL A N 1
ATOM 1284 C CA . VAL A 1 168 ? 3.081 10.738 -6.814 1.00 82.44 168 VAL A CA 1
ATOM 1285 C C . VAL A 1 168 ? 2.708 10.236 -8.208 1.00 82.44 168 VAL A C 1
ATOM 1287 O O . VAL A 1 168 ? 3.598 10.048 -9.042 1.00 82.44 168 VAL A O 1
ATOM 1290 N N . ALA A 1 169 ? 1.416 10.073 -8.503 1.00 82.50 169 ALA A N 1
ATOM 1291 C CA . ALA A 1 169 ? 0.940 9.672 -9.825 1.00 82.50 169 ALA A CA 1
ATOM 1292 C C . ALA A 1 169 ? 1.327 10.694 -10.908 1.00 82.50 169 ALA A C 1
ATOM 1294 O O . ALA A 1 169 ? 1.810 10.303 -11.967 1.00 82.50 169 ALA A O 1
ATOM 1295 N N . ILE A 1 170 ? 1.198 11.995 -10.630 1.00 84.75 170 ILE A N 1
ATOM 1296 C CA . ILE A 1 170 ? 1.607 13.072 -11.546 1.00 84.75 170 ILE A CA 1
ATOM 1297 C C . ILE A 1 170 ? 3.133 13.095 -11.715 1.00 84.75 170 ILE A C 1
ATOM 1299 O O . ILE A 1 170 ? 3.637 13.163 -12.834 1.00 84.75 170 ILE A O 1
ATOM 1303 N N . MET A 1 171 ? 3.898 12.984 -10.627 1.00 82.31 171 MET A N 1
ATOM 1304 C CA . MET A 1 171 ? 5.365 12.959 -10.685 1.00 82.31 171 MET A CA 1
ATOM 1305 C C . MET A 1 171 ? 5.904 11.747 -11.452 1.00 82.31 171 MET A C 1
ATOM 1307 O O . MET A 1 171 ? 6.957 11.829 -12.080 1.00 82.31 171 MET A O 1
ATOM 1311 N N . SER A 1 172 ? 5.203 10.616 -11.383 1.00 78.19 172 SER A N 1
ATOM 1312 C CA . SER A 1 172 ? 5.569 9.364 -12.047 1.00 78.19 172 SER A CA 1
ATOM 1313 C C . SER A 1 172 ? 4.735 9.082 -13.297 1.00 78.19 172 SER A C 1
ATOM 1315 O O . SER A 1 172 ? 4.732 7.952 -13.779 1.00 78.19 172 SER A O 1
ATOM 1317 N N . TRP A 1 173 ? 4.084 10.099 -13.871 1.00 78.00 173 TRP A N 1
ATOM 1318 C CA . TRP A 1 173 ? 3.083 9.945 -14.932 1.00 78.00 173 TRP A CA 1
ATOM 1319 C C . TRP A 1 173 ? 3.562 9.104 -16.119 1.00 78.00 173 TRP A C 1
ATOM 1321 O O . TRP A 1 173 ? 2.881 8.170 -16.534 1.00 78.00 173 TRP A O 1
ATOM 1331 N N . LYS A 1 174 ? 4.778 9.365 -16.618 1.00 78.69 174 LYS A N 1
ATOM 1332 C CA . LYS A 1 174 ? 5.383 8.592 -17.720 1.00 78.69 174 LYS A CA 1
ATOM 1333 C C . LYS A 1 174 ? 5.548 7.110 -17.371 1.00 78.69 174 LYS A C 1
ATOM 1335 O O . LYS A 1 174 ? 5.238 6.238 -18.175 1.00 78.69 174 LYS A O 1
ATOM 1340 N N . ARG A 1 175 ? 5.989 6.822 -16.142 1.00 72.88 175 ARG A N 1
ATOM 1341 C CA . ARG A 1 175 ? 6.141 5.453 -15.636 1.00 72.88 175 ARG A CA 1
ATOM 1342 C C . ARG A 1 175 ? 4.788 4.791 -15.404 1.00 72.88 175 ARG A C 1
ATOM 1344 O O . ARG A 1 175 ? 4.651 3.606 -15.674 1.00 72.88 175 ARG A O 1
ATOM 1351 N N . LEU A 1 176 ? 3.796 5.533 -14.921 1.00 77.56 176 LEU A N 1
ATOM 1352 C CA . LEU A 1 176 ? 2.444 5.019 -14.735 1.00 77.56 176 LEU A CA 1
ATOM 1353 C C . LEU A 1 176 ? 1.866 4.547 -16.069 1.00 77.56 176 LEU A C 1
ATOM 1355 O O . LEU A 1 176 ? 1.406 3.411 -16.151 1.00 77.56 176 LEU A O 1
ATOM 1359 N N . LYS A 1 177 ? 1.978 5.363 -17.126 1.00 81.19 177 LYS A N 1
ATOM 1360 C CA . LYS A 1 177 ? 1.608 4.933 -18.479 1.00 81.19 177 LYS A CA 1
ATOM 1361 C C . LYS A 1 177 ? 2.345 3.649 -18.874 1.00 81.19 177 LYS A C 1
ATOM 1363 O O . LYS A 1 177 ? 1.726 2.756 -19.439 1.00 81.19 177 LYS A O 1
ATOM 1368 N N . PHE A 1 178 ? 3.643 3.539 -18.556 1.00 77.81 178 PHE A N 1
ATOM 1369 C CA . PHE A 1 178 ? 4.468 2.394 -18.976 1.00 77.81 178 PHE A CA 1
ATOM 1370 C C . PHE A 1 178 ? 4.028 1.112 -18.284 1.00 77.81 178 PHE A C 1
ATOM 1372 O O . PHE A 1 178 ? 3.857 0.079 -18.923 1.00 77.81 178 PHE A O 1
ATOM 1379 N N . VAL A 1 179 ? 3.773 1.196 -16.979 1.00 76.31 179 VAL A N 1
ATOM 1380 C CA . VAL A 1 179 ? 3.251 0.080 -16.189 1.00 76.31 179 VAL A CA 1
ATOM 1381 C C . VAL A 1 179 ? 1.863 -0.326 -16.680 1.00 76.31 179 VAL A C 1
ATOM 1383 O O . VAL A 1 179 ? 1.597 -1.518 -16.791 1.00 76.31 179 VAL A O 1
ATOM 1386 N N . ILE A 1 180 ? 0.996 0.633 -17.014 1.00 79.88 180 ILE A N 1
ATOM 1387 C CA . ILE A 1 180 ? -0.333 0.347 -17.571 1.00 79.88 180 ILE A CA 1
ATOM 1388 C C . ILE A 1 180 ? -0.204 -0.370 -18.918 1.00 79.88 180 ILE A C 1
ATOM 1390 O O . ILE A 1 180 ? -0.836 -1.402 -19.114 1.00 79.88 180 ILE A O 1
ATOM 1394 N N . GLU A 1 181 ? 0.634 0.127 -19.827 1.00 81.19 181 GLU A N 1
ATOM 1395 C CA . GLU A 1 181 ? 0.863 -0.510 -21.126 1.00 81.19 181 GLU A CA 1
ATOM 1396 C C . GLU A 1 181 ? 1.460 -1.920 -20.972 1.00 81.19 181 GLU A C 1
ATOM 1398 O O . GLU A 1 181 ? 0.954 -2.867 -21.571 1.00 81.19 181 GLU A O 1
ATOM 1403 N N . SER A 1 182 ? 2.465 -2.090 -20.109 1.00 77.88 182 SER A N 1
ATOM 1404 C CA . SER A 1 182 ? 3.064 -3.392 -19.792 1.00 77.88 182 SER A CA 1
ATOM 1405 C C . SER A 1 182 ? 2.037 -4.373 -19.215 1.00 77.88 182 SER A C 1
ATOM 1407 O O . SER A 1 182 ? 1.971 -5.525 -19.644 1.00 77.88 182 SER A O 1
ATOM 1409 N N . PHE A 1 183 ? 1.183 -3.905 -18.302 1.00 78.19 183 PHE A N 1
ATOM 1410 C CA . PHE A 1 183 ? 0.105 -4.704 -17.727 1.00 78.19 183 PHE A CA 1
ATOM 1411 C C . PHE A 1 183 ? -0.902 -5.139 -18.794 1.00 78.19 183 PHE A C 1
ATOM 1413 O O . PHE A 1 183 ? -1.241 -6.317 -18.868 1.00 78.19 183 PHE A O 1
ATOM 1420 N N . ILE A 1 184 ? -1.344 -4.214 -19.651 1.00 80.94 184 ILE A N 1
ATOM 1421 C CA . ILE A 1 184 ? -2.296 -4.505 -20.729 1.00 80.94 184 ILE A CA 1
ATOM 1422 C C . ILE A 1 184 ? -1.701 -5.507 -21.727 1.00 80.94 184 ILE A C 1
ATOM 1424 O O . ILE A 1 184 ? -2.392 -6.426 -22.164 1.00 80.94 184 ILE A O 1
ATOM 1428 N N . ASN A 1 185 ? -0.419 -5.367 -22.062 1.00 81.94 185 ASN A N 1
ATOM 1429 C CA . ASN A 1 185 ? 0.272 -6.277 -22.974 1.00 81.94 185 ASN A CA 1
ATOM 1430 C C . ASN A 1 185 ? 0.449 -7.687 -22.389 1.00 81.94 185 ASN A C 1
ATOM 1432 O O . ASN A 1 185 ? 0.493 -8.651 -23.150 1.00 81.94 185 ASN A O 1
ATOM 1436 N N . GLY A 1 186 ? 0.484 -7.816 -21.059 1.00 76.88 186 GLY A N 1
ATOM 1437 C CA . GLY A 1 186 ? 0.505 -9.099 -20.355 1.00 76.88 186 GLY A CA 1
ATOM 1438 C C . GLY A 1 186 ? -0.848 -9.822 -20.279 1.00 76.88 186 GLY A C 1
ATOM 1439 O O . GLY A 1 186 ? -0.895 -10.956 -19.802 1.00 76.88 186 GLY A O 1
ATOM 1440 N N . LEU A 1 187 ? -1.948 -9.201 -20.722 1.00 81.88 187 LEU A N 1
ATOM 1441 C CA . LEU A 1 187 ? -3.276 -9.817 -20.698 1.00 81.88 187 LEU A CA 1
ATOM 1442 C C . LEU A 1 187 ? -3.536 -10.700 -21.936 1.00 81.88 187 LEU A C 1
ATOM 1444 O O . LEU A 1 187 ? -3.029 -10.407 -23.022 1.00 81.88 187 LEU A O 1
ATOM 1448 N N . PRO A 1 188 ? -4.381 -11.744 -21.806 1.00 87.06 188 PRO A N 1
ATOM 1449 C CA . PRO A 1 188 ? -4.903 -12.517 -22.933 1.00 87.06 188 PRO A CA 1
ATOM 1450 C C . PRO A 1 188 ? -5.466 -11.633 -24.052 1.00 87.06 188 PRO A C 1
ATOM 1452 O O . PRO A 1 188 ? -6.147 -10.643 -23.774 1.00 87.06 188 PRO A O 1
ATOM 1455 N N . ASP A 1 189 ? -5.261 -12.034 -25.311 1.00 84.88 189 ASP A N 1
ATOM 1456 C CA . ASP A 1 189 ? -5.516 -11.205 -26.504 1.00 84.88 189 ASP A CA 1
ATOM 1457 C C . ASP A 1 189 ? -6.904 -10.545 -26.508 1.00 84.88 189 ASP A C 1
ATOM 1459 O O . ASP A 1 189 ? -7.024 -9.336 -26.693 1.00 84.88 189 ASP A O 1
ATOM 1463 N N . ARG A 1 190 ? -7.953 -11.306 -26.173 1.00 84.00 190 ARG A N 1
ATOM 1464 C CA . ARG A 1 190 ? -9.338 -10.809 -26.1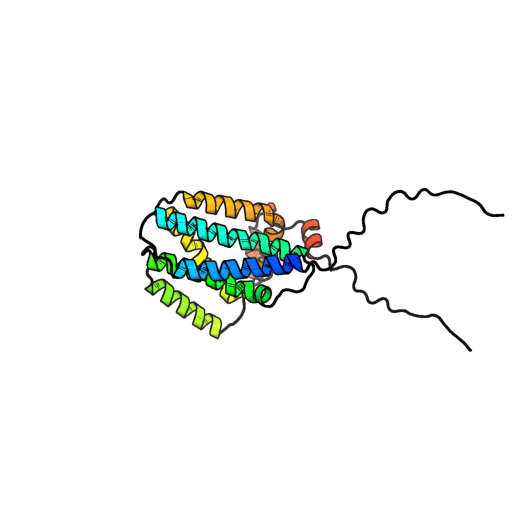28 1.00 84.00 190 ARG A CA 1
ATOM 1465 C C . ARG A 1 190 ? -9.555 -9.692 -25.099 1.00 84.00 190 ARG A C 1
ATOM 1467 O O . ARG A 1 190 ? -10.353 -8.787 -25.322 1.00 84.00 190 ARG A O 1
ATOM 1474 N N . GLN A 1 191 ? -8.886 -9.773 -23.950 1.00 82.69 191 GLN A N 1
ATOM 1475 C CA . GLN A 1 191 ? -8.993 -8.786 -22.869 1.00 82.69 191 GLN A CA 1
ATOM 1476 C C . GLN A 1 191 ? -8.127 -7.565 -23.173 1.00 82.69 191 GLN A C 1
ATOM 1478 O O . GLN A 1 191 ? -8.555 -6.438 -22.936 1.00 82.69 191 GLN A O 1
ATOM 1483 N N . ARG A 1 192 ? -6.947 -7.795 -23.756 1.00 85.38 192 ARG A N 1
ATOM 1484 C CA . ARG A 1 192 ? -6.043 -6.754 -24.241 1.00 85.38 192 ARG A CA 1
ATOM 1485 C C . ARG A 1 192 ? -6.719 -5.879 -25.298 1.00 85.38 192 ARG A C 1
ATOM 1487 O O . ARG A 1 192 ? -6.757 -4.663 -25.138 1.00 85.38 192 ARG A O 1
ATOM 1494 N N . GLU A 1 193 ? -7.286 -6.483 -26.340 1.00 84.25 193 GLU A N 1
ATOM 1495 C CA . GLU A 1 193 ? -8.006 -5.776 -27.412 1.00 84.25 193 GLU A CA 1
ATOM 1496 C C . GLU A 1 193 ? -9.200 -4.994 -26.880 1.00 84.25 193 GLU A C 1
ATOM 1498 O O . GLU A 1 193 ? -9.394 -3.836 -27.253 1.00 84.25 193 GLU A O 1
ATOM 1503 N N . TRP A 1 194 ? -9.960 -5.603 -25.963 1.00 87.88 194 TRP A N 1
ATOM 1504 C CA . TRP A 1 194 ? -11.048 -4.912 -25.293 1.00 87.88 194 TRP A CA 1
ATOM 1505 C C . TRP A 1 194 ? -10.517 -3.693 -24.550 1.00 87.88 194 TRP A C 1
ATOM 1507 O O . TRP A 1 194 ? -10.966 -2.603 -24.843 1.00 87.88 194 TRP A O 1
ATOM 1517 N N . ILE A 1 195 ? -9.519 -3.808 -23.668 1.00 84.06 195 ILE A N 1
ATOM 1518 C CA . ILE A 1 195 ? -8.983 -2.653 -22.923 1.00 84.06 195 ILE A CA 1
ATOM 1519 C C . ILE A 1 195 ? -8.485 -1.550 -23.862 1.00 84.06 195 ILE A C 1
ATOM 1521 O O . ILE A 1 195 ? -8.838 -0.384 -23.680 1.00 84.06 195 ILE A O 1
ATOM 1525 N N . TRP A 1 196 ? -7.740 -1.895 -24.913 1.00 84.25 196 TRP A N 1
ATOM 1526 C CA . TRP A 1 196 ? -7.261 -0.916 -25.890 1.00 84.25 196 TRP A CA 1
ATOM 1527 C C . TRP A 1 196 ? -8.377 -0.204 -26.662 1.00 84.25 196 TRP A C 1
ATOM 1529 O O . TRP A 1 196 ? -8.147 0.911 -27.141 1.00 84.25 196 TRP A O 1
ATOM 1539 N N . SER A 1 197 ? -9.574 -0.785 -26.777 1.00 87.38 197 SER A N 1
ATOM 1540 C CA . SER A 1 197 ? -10.679 -0.167 -27.518 1.00 87.38 197 SER A CA 1
ATOM 1541 C C . SER A 1 197 ? -11.296 1.033 -26.792 1.00 87.38 197 SER A C 1
ATOM 1543 O O . SER A 1 197 ? -11.826 1.927 -27.446 1.00 87.38 197 SER A O 1
ATOM 1545 N N . TRP A 1 198 ? -11.226 1.080 -25.459 1.00 85.25 198 TRP A N 1
ATOM 1546 C CA . TRP A 1 198 ? -11.770 2.170 -24.630 1.00 85.25 198 TRP A CA 1
ATOM 1547 C C . TRP A 1 198 ? -10.695 2.910 -23.827 1.00 85.25 198 TRP A C 1
ATOM 1549 O O . TRP A 1 198 ? -11.005 3.908 -23.176 1.00 85.25 198 TRP A O 1
ATOM 1559 N N . LEU A 1 199 ? -9.426 2.486 -23.903 1.00 84.06 199 LEU A N 1
ATOM 1560 C CA . LEU A 1 199 ? -8.322 3.186 -23.253 1.00 84.06 199 LEU A CA 1
ATOM 1561 C C . LEU A 1 199 ? -8.128 4.586 -23.866 1.00 84.06 199 LEU A C 1
ATOM 1563 O O . LEU A 1 199 ? -7.819 4.684 -25.064 1.00 84.06 199 LEU A O 1
ATOM 1567 N N . PRO A 1 200 ? -8.231 5.666 -23.074 1.00 86.62 200 PRO A N 1
ATOM 1568 C CA . PRO A 1 200 ? -8.070 7.022 -23.580 1.00 86.62 200 PRO A CA 1
ATOM 1569 C C . PRO A 1 200 ? -6.680 7.267 -24.174 1.00 86.62 200 PRO A C 1
ATOM 1571 O O . PRO A 1 200 ? -5.675 6.804 -23.636 1.00 86.62 200 PRO A O 1
ATOM 1574 N N . VAL A 1 201 ? -6.607 8.047 -25.257 1.00 77.94 201 VAL A N 1
ATOM 1575 C CA . VAL A 1 201 ? -5.348 8.334 -25.978 1.00 77.94 201 VAL A CA 1
ATOM 1576 C C . VAL A 1 201 ? -4.303 9.002 -25.075 1.00 77.94 201 VAL A C 1
ATOM 1578 O O . VAL A 1 201 ? -3.121 8.694 -25.173 1.00 77.94 201 VAL A O 1
ATOM 1581 N N . TRP A 1 202 ? -4.733 9.847 -24.134 1.00 77.31 202 TRP A N 1
ATOM 1582 C CA . TRP A 1 202 ? -3.849 10.538 -23.188 1.00 77.31 202 TRP A CA 1
ATOM 1583 C C . TRP A 1 202 ? -3.168 9.608 -22.166 1.00 77.31 202 TRP A C 1
ATOM 1585 O O . TRP A 1 202 ? -2.172 10.002 -21.553 1.00 77.31 202 TRP A O 1
ATOM 1595 N N . LEU A 1 203 ? -3.679 8.384 -21.989 1.00 75.69 203 LEU A N 1
ATOM 1596 C CA . LEU A 1 203 ? -3.117 7.366 -21.096 1.00 75.69 203 LEU A CA 1
ATOM 1597 C C . LEU A 1 203 ? -2.107 6.443 -21.806 1.00 75.69 203 LEU A C 1
ATOM 1599 O O . LEU A 1 203 ? -1.438 5.649 -21.151 1.00 75.69 203 LEU A O 1
ATOM 1603 N N . ARG A 1 204 ? -1.993 6.533 -23.136 1.00 80.44 204 ARG A N 1
ATOM 1604 C CA . ARG A 1 204 ? -1.060 5.735 -23.946 1.00 80.44 204 ARG A CA 1
ATOM 1605 C C . ARG A 1 204 ? 0.321 6.394 -23.939 1.00 80.44 204 ARG A C 1
ATOM 1607 O O . ARG A 1 204 ? 0.403 7.627 -23.919 1.00 80.44 204 ARG A O 1
ATOM 1614 N N . LEU A 1 205 ? 1.401 5.606 -23.959 1.00 75.62 205 LEU A N 1
ATOM 1615 C CA . LEU A 1 205 ? 2.726 6.187 -24.195 1.00 75.62 205 LEU A CA 1
ATOM 1616 C C . LEU A 1 205 ? 2.812 6.725 -25.614 1.00 75.62 205 LEU A C 1
ATOM 1618 O O . LEU A 1 205 ? 2.357 6.081 -26.562 1.00 75.62 205 LEU A O 1
ATOM 1622 N N . THR A 1 206 ? 3.462 7.875 -25.752 1.00 77.12 206 THR A N 1
ATOM 1623 C CA . THR A 1 206 ? 3.957 8.321 -27.052 1.00 77.12 206 THR A CA 1
ATOM 1624 C C . THR A 1 206 ? 5.190 7.507 -27.453 1.00 77.12 206 THR A C 1
ATOM 1626 O O . THR A 1 206 ? 5.887 6.942 -26.609 1.00 77.12 206 THR A O 1
ATOM 1629 N N . SER A 1 207 ? 5.483 7.448 -28.751 1.00 70.06 207 SER A N 1
ATOM 1630 C CA . SER A 1 207 ? 6.638 6.714 -29.285 1.00 70.06 207 SER A CA 1
ATOM 1631 C C . SER A 1 207 ? 7.969 7.186 -28.677 1.00 70.06 207 SER A C 1
ATOM 1633 O O . SER A 1 207 ? 8.828 6.369 -28.364 1.00 70.06 207 SER A O 1
ATOM 1635 N N . GLU A 1 208 ? 8.106 8.492 -28.425 1.00 71.88 208 GLU A N 1
ATOM 1636 C CA . GLU A 1 208 ? 9.267 9.083 -27.741 1.00 71.88 208 GLU A CA 1
ATOM 1637 C C . GLU A 1 208 ? 9.369 8.656 -26.266 1.00 71.88 208 GLU A C 1
ATOM 1639 O O . GLU A 1 208 ? 10.460 8.397 -25.761 1.00 71.88 208 GLU A O 1
ATOM 1644 N N . GLU A 1 209 ? 8.234 8.546 -25.562 1.00 73.75 209 GLU A N 1
ATOM 1645 C CA . GLU A 1 209 ? 8.206 8.057 -24.179 1.00 73.75 209 GLU A CA 1
ATOM 1646 C C . GLU A 1 209 ? 8.608 6.576 -24.114 1.00 73.75 209 GLU A C 1
ATOM 1648 O O . GLU A 1 209 ? 9.356 6.206 -23.212 1.00 73.75 209 GLU A O 1
ATOM 1653 N N . ARG A 1 210 ? 8.181 5.734 -25.069 1.00 72.75 210 ARG A N 1
ATOM 1654 C CA . ARG A 1 210 ? 8.599 4.317 -25.133 1.00 72.75 210 ARG A CA 1
ATOM 1655 C C . ARG A 1 210 ? 10.095 4.173 -25.363 1.00 72.75 210 ARG A C 1
ATOM 1657 O O . ARG A 1 210 ? 10.738 3.433 -24.626 1.00 72.75 210 ARG A O 1
ATOM 1664 N N . ALA A 1 211 ? 10.654 4.953 -26.288 1.00 69.56 211 ALA A N 1
ATOM 1665 C CA . ALA A 1 211 ? 12.090 4.959 -26.555 1.00 69.56 211 ALA A CA 1
ATOM 1666 C C . ALA A 1 211 ? 12.911 5.270 -25.290 1.00 69.56 211 ALA A C 1
ATOM 1668 O O . ALA A 1 211 ? 13.952 4.664 -25.069 1.00 69.56 211 ALA A O 1
ATOM 1669 N N . SER A 1 212 ? 12.414 6.136 -24.397 1.00 69.50 212 SER A N 1
ATOM 1670 C CA . SER A 1 212 ? 13.094 6.431 -23.125 1.00 69.50 212 SER A CA 1
ATOM 1671 C C . SER A 1 212 ? 13.124 5.273 -22.113 1.00 69.50 212 SER A C 1
ATOM 1673 O O . SER A 1 212 ? 13.924 5.318 -21.182 1.00 69.50 212 SER A O 1
ATOM 1675 N N . PHE A 1 213 ? 12.278 4.249 -22.284 1.00 66.38 213 PHE A N 1
ATOM 1676 C CA . PHE A 1 213 ? 12.270 3.017 -21.479 1.00 66.38 213 PHE A CA 1
ATOM 1677 C C . PHE A 1 213 ? 12.885 1.811 -22.211 1.00 66.38 213 PHE A C 1
ATOM 1679 O O . PHE A 1 213 ? 13.233 0.832 -21.557 1.00 66.38 213 PHE A O 1
ATOM 1686 N N . GLU A 1 214 ? 12.995 1.872 -23.542 1.00 63.81 214 GLU A N 1
ATOM 1687 C CA . GLU A 1 214 ? 13.579 0.830 -24.400 1.00 63.81 214 GLU A CA 1
ATOM 1688 C C . GLU A 1 214 ? 15.060 1.047 -24.711 1.00 63.81 214 GLU A C 1
ATOM 1690 O O . GLU A 1 214 ? 15.701 0.098 -25.157 1.00 63.81 214 GLU A O 1
ATOM 1695 N N . LEU A 1 215 ? 15.609 2.252 -24.490 1.00 42.38 215 LEU A N 1
ATOM 1696 C CA . LEU A 1 215 ? 17.047 2.487 -24.611 1.00 42.38 215 LEU A CA 1
ATOM 1697 C C . LEU A 1 215 ? 17.784 1.421 -23.786 1.00 42.38 215 LEU A C 1
ATOM 1699 O O . LEU A 1 215 ? 17.656 1.409 -22.557 1.00 42.38 215 LEU A O 1
ATOM 1703 N N . PRO A 1 216 ? 18.561 0.537 -24.439 1.00 45.91 216 PRO A N 1
ATOM 1704 C CA . PRO A 1 216 ? 19.547 -0.251 -23.732 1.00 45.91 216 PRO A CA 1
ATOM 1705 C C . PRO A 1 216 ? 20.454 0.731 -22.994 1.00 45.91 216 PRO A C 1
ATOM 1707 O O . PRO A 1 216 ? 20.658 1.858 -23.455 1.00 45.91 216 PRO A O 1
ATOM 1710 N N . GLU A 1 217 ? 21.052 0.306 -21.889 1.00 42.75 217 GLU A N 1
ATOM 1711 C CA . GLU A 1 217 ? 22.358 0.833 -21.507 1.00 42.75 217 GLU A CA 1
ATOM 1712 C C . GLU A 1 217 ? 23.276 0.717 -22.736 1.00 42.75 217 GLU A C 1
ATOM 1714 O O . GLU A 1 217 ? 23.864 -0.326 -23.019 1.00 42.75 217 GLU A O 1
ATOM 1719 N N . ALA A 1 218 ? 23.313 1.763 -23.556 1.00 38.47 218 ALA A N 1
ATOM 1720 C CA . ALA A 1 218 ? 24.088 1.811 -24.774 1.00 38.47 218 ALA A CA 1
ATOM 1721 C C . ALA A 1 218 ? 25.537 2.080 -24.381 1.00 38.47 218 ALA A C 1
ATOM 1723 O O . ALA A 1 218 ? 25.984 3.217 -24.428 1.00 38.47 218 ALA A O 1
ATOM 1724 N N . SER A 1 219 ? 26.224 1.026 -23.935 1.00 37.69 219 SER A N 1
ATOM 1725 C CA . SER A 1 219 ? 27.583 0.664 -24.354 1.00 37.69 219 SER A CA 1
ATOM 1726 C C . SER A 1 219 ? 28.133 -0.432 -23.436 1.00 37.69 219 SER A C 1
ATOM 1728 O O . SER A 1 219 ? 28.911 -0.188 -22.515 1.00 37.69 219 SER A O 1
ATOM 1730 N N . THR A 1 220 ? 27.763 -1.678 -23.700 1.00 35.53 220 THR A N 1
ATOM 1731 C CA . THR A 1 220 ? 28.670 -2.801 -23.428 1.00 35.53 220 THR A CA 1
ATOM 1732 C C . THR A 1 220 ? 28.707 -3.689 -24.660 1.00 35.53 220 THR A C 1
ATOM 1734 O O . THR A 1 220 ? 28.425 -4.880 -24.610 1.00 35.53 220 THR A O 1
ATOM 1737 N N . GLU A 1 221 ? 29.042 -3.092 -25.805 1.00 32.00 221 GLU A N 1
ATOM 1738 C CA . GLU A 1 221 ? 29.701 -3.887 -26.832 1.00 32.00 221 GLU A CA 1
ATOM 1739 C C . GLU A 1 221 ? 31.140 -4.118 -26.353 1.00 32.00 221 GLU A C 1
ATOM 1741 O O . GLU A 1 221 ? 31.856 -3.145 -26.092 1.00 32.00 221 GLU A O 1
ATOM 1746 N N . PRO A 1 222 ? 31.588 -5.373 -26.176 1.00 34.53 222 PRO A N 1
ATOM 1747 C CA . PRO A 1 222 ? 33.005 -5.625 -26.031 1.00 34.53 222 PRO A CA 1
ATOM 1748 C C . PRO A 1 222 ? 33.649 -5.219 -27.354 1.00 34.53 222 PRO A C 1
ATOM 1750 O O . PRO A 1 222 ? 33.344 -5.791 -28.400 1.00 34.53 222 PRO A O 1
ATOM 1753 N N . VAL A 1 223 ? 34.526 -4.218 -27.307 1.00 37.50 223 VAL A N 1
ATOM 1754 C CA . VAL A 1 223 ? 35.438 -3.920 -28.410 1.00 37.50 223 VAL A CA 1
ATOM 1755 C C . VAL A 1 223 ? 36.210 -5.206 -28.693 1.00 37.50 223 VAL A C 1
ATOM 1757 O O . VAL A 1 223 ? 37.094 -5.605 -27.937 1.00 37.50 223 VAL A O 1
ATOM 1760 N N . HIS A 1 224 ? 35.817 -5.897 -29.760 1.00 32.91 224 HIS A N 1
ATOM 1761 C CA . HIS A 1 224 ? 36.602 -6.966 -30.341 1.00 32.91 224 HIS A CA 1
ATOM 1762 C C . HIS A 1 224 ? 37.825 -6.289 -30.960 1.00 32.91 224 HIS A C 1
ATOM 1764 O O . HIS A 1 224 ? 37.747 -5.719 -32.046 1.00 32.91 224 HIS A O 1
ATOM 1770 N N . ASP A 1 225 ? 38.937 -6.312 -30.232 1.00 35.88 225 ASP A N 1
ATOM 1771 C CA . ASP A 1 225 ? 40.243 -5.915 -30.742 1.00 35.88 225 ASP A CA 1
ATOM 1772 C C . ASP A 1 225 ? 40.643 -6.897 -31.856 1.00 35.88 225 ASP A C 1
ATOM 1774 O O . ASP A 1 225 ? 41.119 -8.008 -31.611 1.00 35.88 225 ASP A O 1
ATOM 1778 N N . GLN A 1 226 ? 40.336 -6.531 -33.101 1.00 32.47 226 GLN A N 1
ATOM 1779 C CA . GLN A 1 226 ? 40.911 -7.150 -34.285 1.00 32.47 226 GLN A CA 1
ATOM 1780 C C . GLN A 1 226 ? 42.075 -6.287 -34.778 1.00 32.47 226 GLN A C 1
ATOM 1782 O O . GLN A 1 226 ? 41.888 -5.339 -35.532 1.00 32.47 226 GLN A O 1
ATOM 1787 N N . GLY A 1 227 ? 43.286 -6.721 -34.433 1.00 31.70 227 GLY A N 1
ATOM 1788 C CA . GLY A 1 227 ? 44.395 -6.760 -35.381 1.00 31.70 227 GLY A CA 1
ATOM 1789 C C . GLY A 1 227 ? 45.320 -5.543 -35.451 1.00 31.70 227 GLY A C 1
ATOM 1790 O O . GLY A 1 227 ? 45.203 -4.704 -36.336 1.00 31.70 227 GLY A O 1
ATOM 1791 N N . SER A 1 228 ? 46.411 -5.611 -34.692 1.00 33.22 228 SER A N 1
ATOM 1792 C CA . SER A 1 228 ? 47.755 -5.348 -35.226 1.00 33.22 228 SER A CA 1
ATOM 1793 C C . SER A 1 228 ? 48.690 -6.379 -34.584 1.00 33.22 228 SER A C 1
ATOM 1795 O O . SER A 1 228 ? 48.854 -6.391 -33.373 1.00 33.22 228 SER A O 1
ATOM 1797 N N . GLY A 1 229 ? 49.198 -7.387 -35.288 1.00 32.50 229 GLY A N 1
ATOM 1798 C CA . GLY A 1 229 ? 50.118 -7.190 -36.396 1.00 32.50 229 GLY A CA 1
ATOM 1799 C C . GLY A 1 229 ? 51.523 -6.954 -35.842 1.00 32.50 229 GLY A C 1
ATOM 1800 O O . GLY A 1 229 ? 52.021 -5.840 -35.929 1.00 32.50 229 GLY A O 1
ATOM 1801 N N . PHE A 1 230 ? 52.152 -7.986 -35.271 1.00 30.69 230 PHE A N 1
ATOM 1802 C CA . PHE A 1 230 ? 53.607 -8.013 -35.134 1.00 30.69 230 PHE A CA 1
ATOM 1803 C C . PHE A 1 230 ? 54.148 -9.294 -35.756 1.00 30.69 230 PHE A C 1
ATOM 1805 O O . PHE A 1 230 ? 53.942 -10.403 -35.264 1.00 30.69 230 PHE A O 1
ATOM 1812 N N . SER A 1 231 ? 54.783 -9.087 -36.903 1.00 34.31 231 SER A N 1
ATOM 1813 C CA . SER A 1 231 ? 55.624 -10.036 -37.607 1.00 34.31 231 SER A CA 1
ATOM 1814 C C . SER A 1 231 ? 57.065 -9.853 -37.127 1.00 34.31 231 SER A C 1
ATOM 1816 O O . SER A 1 231 ? 57.515 -8.712 -37.024 1.00 34.31 231 SER A O 1
ATOM 1818 N N . VAL A 1 232 ? 57.760 -10.991 -37.003 1.00 38.34 232 VAL A N 1
ATOM 1819 C CA . VAL A 1 232 ? 59.208 -11.210 -36.779 1.00 38.34 232 VAL A CA 1
ATOM 1820 C C . VAL A 1 232 ? 59.701 -11.050 -35.343 1.00 38.34 232 VAL A C 1
ATOM 1822 O O . VAL A 1 232 ? 59.724 -9.920 -34.818 1.00 38.34 232 VAL A O 1
#

Radius of gyration: 24.85 Å; chains: 1; bounding box: 76×50×66 Å

Secondary structure (DSSP, 8-state):
---------------------HHHHHHHHHHHHHHHHHHHHHHHS---SSHHHHHHHHHHHHHHHHHHHHHHHHHHHTTSPPPHHHHTHHHHHHHHHHHHHHHHHHTTSS-HHHHHHHHHHHHHHHHH---HHHHHHHHHHHHHHHHHHHHHTT-THHHHHHHHHHHHHHHTHHHHHHHHHHHHHTS-HHHHHHHHHHS-GGGSPPHHHHHHHH---S--------------

pLDDT: mean 75.09, std 17.08, range [30.69, 90.69]